Protein AF-K1QE48-F1 (afdb_monomer)

Nearest PDB structures (foldseek):
  8snl-assembly1_A  TM=6.228E-01  e=3.620E-07  Homo sapiens
  8snm-assembly1_A  TM=6.610E-01  e=1.408E-04  Homo sapiens
  2xqy-assembly2_E  TM=2.174E-01  e=2.859E+00  Suid alphaherpesvirus 1

Sequence (326 aa):
MWILQGILITSLLVSCRTELQTLDDYIKHYDELDYDTGSLHSRHLKTKRTLGSTPLELKFNTLNRDFHLSPSASLFTKSYTQTHNNGTSDPVDLYFIYDGTVKGEPGSDVNGAVVLGIFRGTVRIPGYTVYHIEPAYRFFGIKEARKLPYHSVIHKEEHIDVNPLRHKREADPESSPCALNEYRDWIVQQTGTEVNARNRRNEIAARDEILSLFASHVTALNQIYNNAEFRPFNATSPCYQGIRFQIQRTKIMTNETEKCHDNLNKSAFCQPEISVGDFLNLNSLENHDEFCLAYTFTYRDFAKSTLGLSWIGKPSGIVSIFGKLH

Radius of gyration: 24.36 Å; Cα contacts (8 Å, |Δi|>4): 456; chains: 1; bounding box: 85×64×74 Å

Solvent-accessible surface area (backbone atoms only — not comparable to full-atom values): 19742 Å² total; per-residue (Å²): 139,85,85,84,81,82,83,82,81,76,78,78,76,74,76,82,70,78,74,73,46,60,77,52,80,39,37,47,34,53,45,80,35,62,69,68,30,68,60,44,33,53,48,48,56,48,23,51,75,54,75,58,77,48,69,52,71,49,71,46,79,48,95,93,40,67,44,40,36,32,63,39,66,82,56,44,42,97,78,44,40,35,44,47,86,87,74,49,69,46,88,70,84,58,78,45,38,26,33,30,39,39,66,96,41,84,84,23,40,30,43,34,26,50,51,93,26,42,66,30,36,41,41,37,40,75,99,77,55,44,34,40,32,39,53,33,37,64,78,58,29,64,78,55,27,73,70,48,96,34,60,27,34,36,31,43,59,89,33,48,45,93,62,64,60,50,72,63,46,76,73,33,96,85,52,55,99,70,47,62,80,85,55,47,65,57,55,52,51,46,60,56,51,76,74,72,62,91,58,81,76,33,56,60,43,50,50,50,52,54,50,41,52,53,50,54,51,42,50,55,48,32,65,52,42,31,72,38,77,48,68,52,93,56,84,87,52,75,68,45,64,60,46,76,65,63,47,50,69,48,69,84,85,44,62,73,71,36,26,55,88,38,91,88,69,38,40,78,85,61,51,89,87,60,50,66,66,57,53,50,47,60,61,66,73,53,91,54,80,93,37,53,76,88,85,85,89,77,95,71,88,30,77,89,54,47,90,76,81,81,85,79,59,40,103,88,48,87,43,38,66,63,39,76,82,127

Secondary structure (DSSP, 8-state):
-----------------------SSSB--EEEE---HHHHHHHHHHHHHTTTSS----EEEETTEEEE-----TTEEEEEEEE-TTS-EEPP--TTEEEE--TT-TT-EEEEEEETTEEEEEEEETTTEEEEEEETHHHH-HHHHTTSS-SEEEEEGGGB-S-TTHHHHHT-TTSBTTB-GGGHHHHHHHHHTTT---STHHHHHHHHHHHHHHHHHHHHHHHHHTT--B--SSTTSPPB------EEEE----TTTTTTT-TTT--GGG-TT--HHHHHHHHHTS--TT-S---------BGGGB--------TTSS--TT----

Structure (mmCIF, N/CA/C/O backbone):
data_AF-K1QE48-F1
#
_entry.id   AF-K1QE48-F1
#
loop_
_atom_site.group_PDB
_atom_site.id
_atom_site.type_symbol
_atom_site.label_atom_id
_atom_site.label_alt_id
_atom_site.label_comp_id
_atom_site.label_asym_id
_atom_site.label_entity_id
_atom_site.label_seq_id
_atom_site.pdbx_PDB_ins_code
_atom_site.Cartn_x
_atom_site.Cartn_y
_atom_site.Cartn_z
_atom_site.occupancy
_atom_site.B_iso_or_equiv
_atom_site.auth_seq_id
_atom_site.auth_comp_id
_atom_site.auth_asym_id
_atom_site.auth_atom_id
_atom_site.pdbx_PDB_model_num
ATOM 1 N N . MET A 1 1 ? -54.534 -43.953 42.744 1.00 37.19 1 MET A N 1
ATOM 2 C CA . MET A 1 1 ? -53.260 -44.320 42.094 1.00 37.19 1 MET A CA 1
ATOM 3 C C . MET A 1 1 ? -52.927 -43.191 41.129 1.00 37.19 1 MET A C 1
ATOM 5 O O . MET A 1 1 ? -53.584 -43.085 40.106 1.00 37.19 1 MET A O 1
ATOM 9 N N . TRP A 1 2 ? -52.054 -42.262 41.527 1.00 32.56 2 TRP A N 1
ATOM 10 C CA . TRP A 1 2 ? -51.711 -41.068 40.743 1.00 32.56 2 TRP A CA 1
ATOM 11 C C . TRP A 1 2 ? -50.368 -41.310 40.053 1.00 32.56 2 TRP A C 1
ATOM 13 O O . TRP A 1 2 ? -49.380 -41.573 40.732 1.00 32.56 2 TRP A O 1
ATOM 23 N N . ILE A 1 3 ? -50.340 -41.268 38.720 1.00 41.72 3 ILE A N 1
ATOM 24 C CA . ILE A 1 3 ? -49.111 -41.394 37.930 1.00 41.72 3 ILE A CA 1
ATOM 25 C C . ILE A 1 3 ? -48.631 -39.976 37.610 1.00 41.72 3 ILE A C 1
ATOM 27 O O . ILE A 1 3 ? -49.242 -39.272 36.812 1.00 41.72 3 ILE A O 1
ATOM 31 N N . LEU A 1 4 ? -47.550 -39.554 38.265 1.00 43.28 4 LEU A N 1
ATOM 32 C CA . LEU A 1 4 ? -46.781 -38.363 37.910 1.00 43.28 4 LEU A CA 1
ATOM 33 C C . LEU A 1 4 ? -45.913 -38.699 36.691 1.00 43.28 4 LEU A C 1
ATOM 35 O O . LEU A 1 4 ? -44.951 -39.454 36.806 1.00 43.28 4 LEU A O 1
ATOM 39 N N . GLN A 1 5 ? -46.245 -38.148 35.523 1.00 45.34 5 GLN A N 1
ATOM 40 C CA . GLN A 1 5 ? -45.324 -38.117 34.386 1.00 45.34 5 GLN A CA 1
ATOM 41 C C . GLN A 1 5 ? -44.404 -36.901 34.537 1.00 45.34 5 GLN A C 1
ATOM 43 O O . GLN A 1 5 ? -44.842 -35.757 34.433 1.00 45.34 5 GLN A O 1
ATOM 48 N N . GLY A 1 6 ? -43.129 -37.159 34.828 1.00 44.75 6 GLY A N 1
ATOM 49 C CA . GLY A 1 6 ? -42.080 -36.145 34.833 1.00 44.75 6 GLY A CA 1
ATOM 50 C C . GLY A 1 6 ? -41.716 -35.739 33.406 1.00 44.75 6 GLY A C 1
ATOM 51 O O . GLY A 1 6 ? -41.370 -36.586 32.585 1.00 44.75 6 GLY A O 1
ATOM 52 N N . ILE A 1 7 ? -41.787 -34.441 33.120 1.00 50.00 7 ILE A N 1
ATOM 53 C CA . ILE A 1 7 ? -41.295 -33.847 31.875 1.00 50.00 7 ILE A CA 1
ATOM 54 C C . ILE A 1 7 ? -39.786 -33.643 32.029 1.00 50.00 7 ILE A C 1
ATOM 56 O O . ILE A 1 7 ? -39.339 -32.848 32.855 1.00 50.00 7 ILE A O 1
ATOM 60 N N . LEU A 1 8 ? -39.002 -34.373 31.237 1.00 42.44 8 LEU A N 1
ATOM 61 C CA . LEU A 1 8 ? -37.561 -34.177 31.124 1.00 42.44 8 LEU A CA 1
ATOM 62 C C . LEU A 1 8 ? -37.317 -32.991 30.175 1.00 42.44 8 LEU A C 1
ATOM 64 O O . LEU A 1 8 ? -37.420 -33.130 28.958 1.00 42.44 8 LEU A O 1
ATOM 68 N N . ILE A 1 9 ? -37.033 -31.808 30.721 1.00 48.44 9 ILE A N 1
ATOM 69 C CA . ILE A 1 9 ? -36.586 -30.660 29.923 1.00 48.44 9 ILE A CA 1
ATOM 70 C C . ILE A 1 9 ? -35.100 -30.870 29.630 1.00 48.44 9 ILE A C 1
ATOM 72 O O . ILE A 1 9 ? -34.240 -30.557 30.450 1.00 48.44 9 ILE A O 1
ATOM 76 N N . THR A 1 10 ? -34.787 -31.432 28.466 1.00 50.12 10 THR A N 1
ATOM 77 C CA . THR A 1 10 ? -33.419 -31.429 27.944 1.00 50.12 10 THR A CA 1
ATOM 78 C C . THR A 1 10 ? -33.109 -30.021 27.449 1.00 50.12 10 THR A C 1
ATOM 80 O O . THR A 1 10 ? -33.594 -29.615 26.390 1.00 50.12 10 THR A O 1
ATOM 83 N N . SER A 1 11 ? -32.324 -29.253 28.210 1.00 50.31 11 SER A N 1
ATOM 84 C CA . SER A 1 11 ? -31.733 -28.025 27.689 1.00 50.31 11 SER A CA 1
ATOM 85 C C . SER A 1 11 ? -30.727 -28.406 26.603 1.00 50.31 11 SER A C 1
ATOM 87 O O . SER A 1 11 ? -29.628 -28.893 26.862 1.00 50.31 11 SER A O 1
ATOM 89 N N . LEU A 1 12 ? -31.122 -28.209 25.347 1.00 46.50 12 LEU A N 1
ATOM 90 C CA . LEU A 1 12 ? -30.182 -28.126 24.239 1.00 46.50 12 LEU A CA 1
ATOM 91 C C . LEU A 1 12 ? -29.371 -26.847 24.453 1.00 46.50 12 LEU A C 1
ATOM 93 O O . LEU A 1 12 ? -29.740 -25.771 23.988 1.00 46.50 12 LEU A O 1
ATOM 97 N N . LEU A 1 13 ? -28.275 -26.959 25.202 1.00 47.31 13 LEU A N 1
ATOM 98 C CA . LEU A 1 13 ? -27.171 -26.020 25.090 1.00 47.31 13 LEU A CA 1
ATOM 99 C C . LEU A 1 13 ? -26.632 -26.179 23.669 1.00 47.31 13 LEU A C 1
ATOM 101 O O . LEU A 1 13 ? -25.785 -27.028 23.400 1.00 47.31 13 LEU A O 1
ATOM 105 N N . VAL A 1 14 ? -27.180 -25.392 22.744 1.00 47.69 14 VAL A N 1
ATOM 106 C CA . VAL A 1 14 ? -26.558 -25.155 21.446 1.00 47.69 14 VAL A CA 1
ATOM 107 C C . VAL A 1 14 ? -25.227 -24.492 21.768 1.00 47.69 14 VAL A C 1
ATOM 109 O O . VAL A 1 14 ? -25.164 -23.296 22.048 1.00 47.69 14 VAL A O 1
ATOM 112 N N . SER A 1 15 ? -24.156 -25.285 21.823 1.00 40.47 15 SER A N 1
ATOM 113 C CA . SER A 1 15 ? -22.810 -24.740 21.766 1.00 40.47 15 SER A CA 1
ATOM 114 C C . SER A 1 15 ? -22.719 -23.970 20.457 1.00 40.47 15 SER A C 1
ATOM 116 O O . SER A 1 15 ? -22.615 -24.571 19.391 1.00 40.47 15 SER A O 1
ATOM 118 N N . CYS A 1 16 ? -22.788 -22.643 20.542 1.00 43.31 16 CYS A N 1
ATOM 119 C CA . CYS A 1 16 ? -22.372 -21.760 19.469 1.00 43.31 16 CYS A CA 1
ATOM 120 C C . CYS A 1 16 ? -20.860 -21.961 19.310 1.00 43.31 16 CYS A C 1
ATOM 122 O O . CYS A 1 16 ? -20.055 -21.285 19.944 1.00 43.31 16 CYS A O 1
ATOM 124 N N . ARG A 1 17 ? -20.462 -22.990 18.557 1.00 41.72 17 ARG A N 1
ATOM 125 C CA . ARG A 1 17 ? -19.123 -23.037 17.988 1.00 41.72 17 ARG A CA 1
ATOM 126 C C . ARG A 1 17 ? -19.171 -22.067 16.820 1.00 41.72 17 ARG A C 1
ATOM 128 O O . ARG A 1 17 ? -19.729 -22.395 15.781 1.00 41.72 17 ARG A O 1
ATOM 135 N N . THR A 1 18 ? -18.641 -20.867 17.015 1.00 52.94 18 THR A N 1
ATOM 136 C CA . THR A 1 18 ? -18.171 -20.052 15.897 1.00 52.94 18 THR A CA 1
ATOM 137 C C . THR A 1 18 ? -17.072 -20.865 15.224 1.00 52.94 18 THR A C 1
ATOM 139 O O . THR A 1 18 ? -15.970 -20.994 15.756 1.00 52.94 18 THR A O 1
ATOM 142 N N . GLU A 1 19 ? -17.413 -21.542 14.135 1.00 54.00 19 GLU A N 1
ATOM 143 C CA . GLU A 1 19 ? -16.448 -22.232 13.293 1.00 54.00 19 GLU A CA 1
ATOM 144 C C . GLU A 1 19 ? -15.526 -21.146 12.722 1.00 54.00 19 GLU A C 1
ATOM 146 O O . GLU A 1 19 ? -15.985 -20.277 11.983 1.00 54.00 19 GLU A O 1
ATOM 151 N N . LEU A 1 20 ? -14.259 -21.102 13.160 1.00 67.56 20 LEU A N 1
ATOM 152 C CA . LEU A 1 20 ? -13.301 -20.125 12.640 1.00 67.56 20 LEU A CA 1
ATOM 153 C C . LEU A 1 20 ? -13.099 -20.430 11.153 1.00 67.56 20 LEU A C 1
ATOM 155 O O . LEU A 1 20 ? -12.475 -21.430 10.800 1.00 67.56 20 LEU A O 1
ATOM 159 N N . GLN A 1 21 ? -13.663 -19.591 10.287 1.00 76.56 21 GLN A N 1
ATOM 160 C CA . GLN A 1 21 ? -13.588 -19.782 8.846 1.00 76.56 21 GLN A CA 1
ATOM 161 C C . GLN A 1 21 ? -12.198 -19.394 8.336 1.00 76.56 21 GLN A C 1
ATOM 163 O O . GLN A 1 21 ? -11.798 -18.235 8.431 1.00 76.56 21 GLN A O 1
ATOM 168 N N . THR A 1 22 ? -11.463 -20.360 7.790 1.00 84.00 22 THR A N 1
ATOM 169 C CA . THR A 1 22 ? -10.163 -20.124 7.149 1.00 84.00 22 THR A CA 1
ATOM 170 C C . THR A 1 22 ? -10.355 -19.505 5.770 1.00 84.00 22 THR A C 1
ATOM 172 O O . THR A 1 22 ? -11.156 -19.998 4.977 1.00 84.00 22 THR A O 1
ATOM 175 N N . LEU A 1 23 ? -9.629 -18.420 5.498 1.00 85.19 23 LEU A N 1
ATOM 176 C CA . LEU A 1 23 ? -9.700 -17.701 4.228 1.00 85.19 23 LEU A CA 1
ATOM 177 C C . LEU A 1 23 ? -8.759 -18.320 3.192 1.00 85.19 23 LEU A C 1
ATOM 179 O O . LEU A 1 23 ? -9.173 -18.622 2.076 1.00 85.19 23 LEU A O 1
ATOM 183 N N . ASP A 1 24 ? -7.502 -18.532 3.582 1.00 81.62 24 ASP A N 1
ATOM 184 C CA . ASP A 1 24 ? -6.471 -19.175 2.773 1.00 81.62 24 ASP A CA 1
ATOM 185 C C . ASP A 1 24 ? -5.389 -19.825 3.659 1.00 81.62 24 ASP A C 1
ATOM 187 O O . ASP A 1 24 ? -5.548 -19.972 4.876 1.00 81.62 24 ASP A O 1
ATOM 191 N N . ASP A 1 25 ? -4.279 -20.252 3.048 1.00 80.69 25 ASP A N 1
ATOM 192 C CA . ASP A 1 25 ? -3.165 -20.855 3.779 1.00 80.69 25 ASP A CA 1
ATOM 193 C C . ASP A 1 25 ? -2.579 -19.899 4.836 1.00 80.69 25 ASP A C 1
ATOM 195 O O . ASP A 1 25 ? -2.112 -20.385 5.861 1.00 80.69 25 ASP A O 1
ATOM 199 N N . TYR A 1 26 ? -2.643 -18.578 4.659 1.00 83.88 26 TYR A N 1
ATOM 200 C CA . TYR A 1 26 ? -2.064 -17.583 5.565 1.00 83.88 26 TYR A CA 1
ATOM 201 C C . TYR A 1 26 ? -3.081 -17.065 6.590 1.00 83.88 26 TYR A C 1
ATOM 203 O O . TYR A 1 26 ? -2.768 -16.985 7.772 1.00 83.88 26 TYR A O 1
ATOM 211 N N . ILE A 1 27 ? -4.306 -16.743 6.186 1.00 88.62 27 ILE A N 1
ATOM 212 C CA . ILE A 1 27 ? -5.325 -16.137 7.047 1.00 88.62 27 ILE A CA 1
ATOM 213 C C . ILE A 1 27 ? -6.248 -17.236 7.574 1.00 88.62 27 ILE A C 1
ATOM 215 O O . ILE A 1 27 ? -7.182 -17.693 6.908 1.00 88.62 27 ILE A O 1
ATOM 219 N N . LYS A 1 28 ? -5.988 -17.660 8.814 1.00 89.12 28 LYS A N 1
ATOM 220 C CA . LYS A 1 28 ? -6.691 -18.781 9.455 1.00 89.12 28 LYS A CA 1
ATOM 221 C C . LYS A 1 28 ? -8.102 -18.441 9.905 1.00 89.12 28 LYS A C 1
ATOM 223 O O . LYS A 1 28 ? -8.912 -19.355 10.057 1.00 89.12 28 LYS A O 1
ATOM 228 N N . HIS A 1 29 ? -8.388 -17.158 10.110 1.00 90.69 29 HIS A N 1
ATOM 229 C CA . HIS A 1 29 ? -9.713 -16.689 10.478 1.00 90.69 29 HIS A CA 1
ATOM 230 C C . HIS A 1 29 ? -9.971 -15.250 10.036 1.00 90.69 29 HIS A C 1
ATOM 232 O O . HIS A 1 29 ? -9.155 -14.359 10.284 1.00 90.69 29 HIS A O 1
ATOM 238 N N . TYR A 1 30 ? -11.137 -15.040 9.431 1.00 92.19 30 TYR A N 1
ATOM 239 C CA . TYR A 1 30 ? -11.680 -13.739 9.069 1.00 92.19 30 TYR A CA 1
ATOM 240 C C . TYR 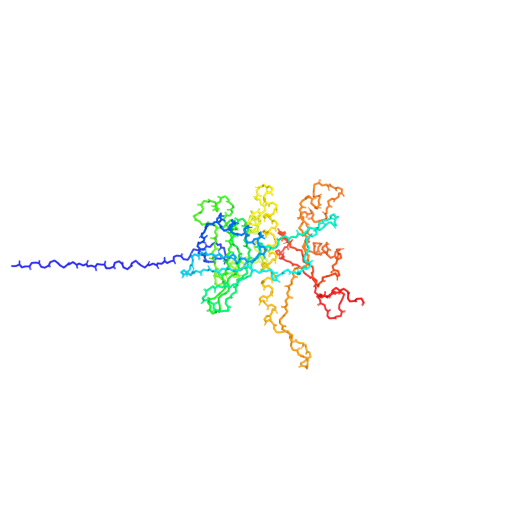A 1 30 ? -13.159 -13.641 9.461 1.00 92.19 30 TYR A C 1
ATOM 242 O O . TYR A 1 30 ? -13.829 -14.663 9.619 1.00 92.19 30 TYR A O 1
ATOM 250 N N . ASP A 1 31 ? -13.652 -12.411 9.557 1.00 91.00 31 ASP A N 1
ATOM 251 C CA . ASP A 1 31 ? -15.070 -12.086 9.624 1.00 91.00 31 ASP A CA 1
ATOM 252 C C . ASP A 1 31 ? -15.518 -11.389 8.335 1.00 91.00 31 ASP A C 1
ATOM 254 O O . ASP A 1 31 ? -14.760 -10.683 7.657 1.00 91.00 31 ASP A O 1
ATOM 258 N N . GLU A 1 32 ? -16.786 -11.586 8.002 1.00 92.56 32 GLU A N 1
ATOM 259 C CA . GLU A 1 32 ? -17.439 -10.951 6.865 1.00 92.56 32 GLU A CA 1
ATOM 260 C C . GLU A 1 32 ? -17.710 -9.468 7.162 1.00 92.56 32 GLU A C 1
ATOM 262 O O . GLU A 1 32 ? -18.112 -9.095 8.269 1.00 92.56 32 GLU A O 1
ATOM 267 N N . LEU A 1 33 ? -17.494 -8.600 6.170 1.00 91.75 33 LEU A N 1
ATOM 268 C CA . LEU A 1 33 ? -17.735 -7.166 6.292 1.00 91.75 33 LEU A CA 1
ATOM 269 C C . LEU A 1 33 ? -18.531 -6.639 5.095 1.00 91.75 33 LEU A C 1
ATOM 271 O O . LEU A 1 33 ? -18.072 -6.683 3.950 1.00 91.75 33 LEU A O 1
ATOM 275 N N . ASP A 1 34 ? -19.697 -6.071 5.392 1.00 90.44 34 ASP A N 1
ATOM 276 C CA . ASP A 1 34 ? -20.587 -5.458 4.410 1.00 90.44 34 ASP A CA 1
ATOM 277 C C . ASP A 1 34 ? -21.099 -4.091 4.886 1.00 90.44 34 ASP A C 1
ATOM 279 O O . ASP A 1 34 ? -21.347 -3.866 6.075 1.00 90.44 34 ASP A O 1
ATOM 283 N N . TYR A 1 35 ? -21.223 -3.157 3.947 1.00 89.88 35 TYR A N 1
ATOM 284 C CA . TYR A 1 35 ? -21.857 -1.856 4.122 1.00 89.88 35 TYR A CA 1
ATOM 285 C C . TYR A 1 35 ? -22.259 -1.275 2.758 1.00 89.88 35 TYR A C 1
ATOM 287 O O . TYR A 1 35 ? -21.826 -1.722 1.699 1.00 89.88 35 TYR A O 1
ATOM 295 N N . ASP A 1 36 ? -23.069 -0.212 2.758 1.00 89.75 36 ASP A N 1
ATOM 296 C CA . ASP A 1 36 ? -23.473 0.456 1.516 1.00 89.75 36 ASP A CA 1
ATOM 297 C C . ASP A 1 36 ? -22.287 1.196 0.860 1.00 89.75 36 ASP A C 1
ATOM 299 O O . ASP A 1 36 ? -21.979 2.357 1.166 1.00 89.75 36 ASP A O 1
ATOM 303 N N . THR A 1 37 ? -21.630 0.505 -0.075 1.00 89.81 37 THR A N 1
ATOM 304 C CA . THR A 1 37 ? -20.509 1.021 -0.874 1.00 89.81 37 THR A CA 1
ATOM 305 C C . THR A 1 37 ? -20.908 2.218 -1.739 1.00 89.81 37 THR A C 1
ATOM 307 O O . THR A 1 37 ? -20.111 3.141 -1.917 1.00 89.81 37 THR A O 1
ATOM 310 N N . GLY A 1 38 ? -22.151 2.277 -2.231 1.00 88.44 38 GLY A N 1
ATOM 311 C CA . GLY A 1 38 ? -22.661 3.388 -3.039 1.00 88.44 38 GLY A CA 1
ATOM 312 C C . GLY A 1 38 ? -22.841 4.665 -2.218 1.00 88.44 38 GLY A C 1
ATOM 313 O O . GLY A 1 38 ? -22.430 5.756 -2.639 1.00 88.44 38 GLY A O 1
ATOM 314 N N . SER A 1 39 ? -23.386 4.530 -1.010 1.00 89.69 39 SER A N 1
ATOM 315 C CA . SER A 1 39 ? -23.474 5.605 -0.020 1.00 89.69 39 SER A CA 1
ATOM 316 C C . SER A 1 39 ? -22.090 6.068 0.422 1.00 89.69 39 SER A C 1
ATOM 318 O O . SER A 1 39 ? -21.827 7.276 0.455 1.00 89.69 39 SER A O 1
ATOM 320 N N . LEU A 1 40 ? -21.169 5.140 0.716 1.00 88.06 40 LEU A N 1
ATOM 321 C CA . LEU A 1 40 ? -19.801 5.500 1.086 1.00 88.06 40 LEU A CA 1
ATOM 322 C C . LEU A 1 40 ? -19.092 6.243 -0.048 1.00 88.06 40 LEU A C 1
ATOM 324 O O . LEU A 1 40 ? -18.523 7.305 0.192 1.00 88.06 40 LEU A O 1
ATOM 328 N N . HIS A 1 41 ? -19.184 5.740 -1.279 1.00 86.56 41 HIS A N 1
ATOM 329 C CA . HIS A 1 41 ? -18.603 6.381 -2.454 1.00 86.56 41 HIS A CA 1
ATOM 330 C C . HIS A 1 41 ? -19.154 7.799 -2.653 1.00 86.56 41 HIS A C 1
ATOM 332 O O . HIS A 1 41 ? -18.394 8.748 -2.840 1.00 86.56 41 HIS A O 1
ATOM 338 N N . SER A 1 42 ? -20.471 7.976 -2.530 1.00 87.31 42 SER A N 1
ATOM 339 C CA . SER A 1 42 ? -21.118 9.287 -2.663 1.00 87.31 42 SER A CA 1
ATOM 340 C C . SER A 1 42 ? -20.658 10.276 -1.586 1.00 87.31 42 SER A C 1
ATOM 342 O O . SER A 1 42 ? -20.393 11.445 -1.883 1.00 87.31 42 SER A O 1
ATOM 344 N N . ARG A 1 43 ? -20.515 9.818 -0.335 1.00 85.75 43 ARG A N 1
ATOM 345 C CA . ARG A 1 43 ? -20.000 10.638 0.773 1.00 85.75 43 ARG A CA 1
ATOM 346 C C . ARG A 1 43 ? -18.515 10.961 0.605 1.00 85.75 43 ARG A C 1
ATOM 348 O O . ARG A 1 43 ? -18.146 12.117 0.786 1.00 85.75 43 ARG A O 1
ATOM 355 N N . HIS A 1 44 ? -17.700 9.999 0.173 1.00 82.88 44 HIS A N 1
ATOM 356 C CA . HIS A 1 44 ? -16.292 10.203 -0.185 1.00 82.88 44 HIS A CA 1
ATOM 357 C C . HIS A 1 44 ? -16.146 11.303 -1.250 1.00 82.88 44 HIS A C 1
ATOM 359 O O . HIS A 1 44 ? -15.428 12.282 -1.040 1.00 82.88 44 HIS A O 1
ATOM 365 N N . LEU A 1 45 ? -16.908 11.218 -2.349 1.00 83.19 45 LEU A N 1
ATOM 366 C CA . LEU A 1 45 ? -16.893 12.234 -3.406 1.00 83.19 45 LEU A CA 1
ATOM 367 C C . LEU A 1 45 ? -17.322 13.618 -2.898 1.00 83.19 45 LEU A C 1
ATOM 369 O O . LEU A 1 45 ? -16.800 14.634 -3.360 1.00 83.19 45 LEU A O 1
ATOM 373 N N . LYS A 1 46 ? -18.260 13.681 -1.945 1.00 83.31 46 LYS A N 1
ATOM 374 C CA . LYS A 1 46 ? -18.669 14.939 -1.307 1.00 83.31 46 LYS A CA 1
ATOM 375 C C . LYS A 1 46 ? -17.542 15.527 -0.453 1.00 83.31 46 LYS A C 1
ATOM 377 O O . LYS A 1 46 ? -17.222 16.697 -0.637 1.00 83.31 46 LYS A O 1
ATOM 382 N N . THR A 1 47 ? -16.920 14.730 0.418 1.00 78.75 47 THR A N 1
ATOM 383 C CA . THR A 1 47 ? -15.784 15.149 1.259 1.00 78.75 47 THR A CA 1
ATOM 384 C C . THR A 1 47 ? -14.615 15.667 0.419 1.00 78.75 47 THR A C 1
ATOM 386 O O . THR A 1 47 ? -14.032 16.702 0.743 1.00 78.75 47 THR A O 1
ATOM 389 N N . LYS A 1 48 ? -14.327 15.005 -0.707 1.00 77.06 48 LYS A N 1
ATOM 390 C CA . LYS A 1 48 ? -13.337 15.444 -1.698 1.00 77.06 48 LYS A CA 1
ATOM 391 C C . LYS A 1 48 ? -13.657 16.832 -2.269 1.00 77.06 48 LYS A C 1
ATOM 393 O O . LYS A 1 48 ? -12.791 17.701 -2.297 1.00 77.06 48 LYS A O 1
ATOM 398 N N . ARG A 1 49 ? -14.914 17.092 -2.654 1.00 77.69 49 ARG A N 1
ATOM 399 C CA . ARG A 1 49 ? -15.342 18.413 -3.171 1.00 77.69 49 ARG A CA 1
ATOM 400 C C . ARG A 1 49 ? -15.244 19.530 -2.137 1.00 77.69 49 ARG A C 1
ATOM 402 O O . ARG A 1 49 ? -15.057 20.681 -2.514 1.00 77.69 49 ARG A O 1
ATOM 409 N N . THR A 1 50 ? -15.382 19.213 -0.853 1.00 73.88 50 THR A N 1
ATOM 410 C CA . THR A 1 50 ? -15.298 20.197 0.233 1.00 73.88 50 THR A CA 1
ATOM 411 C C . THR A 1 50 ? -13.897 20.291 0.845 1.00 73.88 50 THR A C 1
ATOM 413 O O . THR A 1 50 ? -13.766 20.801 1.957 1.00 73.88 50 THR A O 1
ATOM 416 N N . LEU A 1 51 ? -12.862 19.795 0.148 1.00 68.94 51 LEU A N 1
ATOM 417 C CA . LEU A 1 51 ? -11.454 19.814 0.573 1.00 68.94 51 LEU A CA 1
ATOM 418 C C . LEU A 1 51 ? -11.227 19.211 1.971 1.00 68.94 51 LEU A C 1
ATOM 420 O O . LEU A 1 51 ? -10.404 19.698 2.741 1.00 68.94 51 LEU A O 1
ATOM 424 N N . GLY A 1 52 ? -11.983 18.171 2.332 1.00 63.94 52 GLY A N 1
ATOM 425 C CA . GLY A 1 52 ? -11.832 17.505 3.630 1.00 63.94 52 GLY A CA 1
ATOM 426 C C . GLY A 1 52 ? -12.419 18.266 4.825 1.00 63.94 52 GLY A C 1
ATOM 427 O O . GLY A 1 52 ? -12.245 17.826 5.955 1.00 63.94 52 GLY A O 1
ATOM 428 N N . SER A 1 53 ? -13.154 19.365 4.609 1.00 62.44 53 SER A N 1
ATOM 429 C CA . SER A 1 53 ? -13.769 20.143 5.702 1.00 62.44 53 SER A CA 1
ATOM 430 C C . SER A 1 53 ? -14.802 19.365 6.524 1.00 62.44 53 SER A C 1
ATOM 432 O O . SER A 1 53 ? -15.090 19.728 7.661 1.00 62.44 53 SER A O 1
ATOM 434 N N . THR A 1 54 ? -15.371 18.299 5.955 1.00 66.12 54 THR A N 1
ATOM 435 C CA . THR A 1 54 ? -16.266 17.375 6.654 1.00 66.12 54 THR A CA 1
ATOM 436 C C . THR A 1 54 ? -15.604 15.999 6.712 1.00 66.12 54 THR A C 1
ATOM 438 O O . THR A 1 54 ? -15.393 15.405 5.647 1.00 66.12 54 THR A O 1
ATOM 441 N N . PRO A 1 55 ? -15.296 15.471 7.909 1.00 69.50 55 PRO A N 1
ATOM 442 C CA . PRO A 1 55 ? -14.753 14.127 8.052 1.00 69.50 55 PRO A CA 1
ATOM 443 C C . PRO A 1 55 ? -15.658 13.090 7.378 1.00 69.50 55 PRO A C 1
ATOM 445 O O . PRO A 1 55 ? -16.881 13.118 7.536 1.00 69.50 55 PRO A O 1
ATOM 448 N N . LEU A 1 56 ? -15.065 12.172 6.610 1.00 76.69 56 LEU A N 1
ATOM 449 C CA . LEU A 1 56 ? -15.793 11.011 6.109 1.00 76.69 56 LEU A CA 1
ATOM 450 C C . LEU A 1 56 ? -15.926 9.999 7.242 1.00 76.69 56 LEU A C 1
ATOM 452 O O . LEU A 1 56 ? -14.994 9.245 7.487 1.00 76.69 56 LEU A O 1
ATOM 456 N N . GLU A 1 57 ? -17.088 9.946 7.884 1.00 78.12 57 GLU A N 1
ATOM 457 C CA . GLU A 1 57 ? -17.367 8.891 8.856 1.00 78.12 57 GLU A CA 1
ATOM 458 C C . GLU A 1 57 ? -17.640 7.566 8.137 1.00 78.12 57 GLU A C 1
ATOM 460 O O . GLU A 1 57 ? -18.741 7.338 7.626 1.00 78.12 57 GLU A O 1
ATOM 465 N N . LEU A 1 58 ? -16.666 6.663 8.105 1.00 78.31 58 LEU A N 1
ATOM 466 C CA . LEU A 1 58 ? -16.952 5.272 7.770 1.00 78.31 58 LEU A CA 1
ATOM 467 C C . LEU A 1 58 ? -17.503 4.572 9.010 1.00 78.31 58 LEU A C 1
ATOM 469 O O . LEU A 1 58 ? -16.831 4.569 10.036 1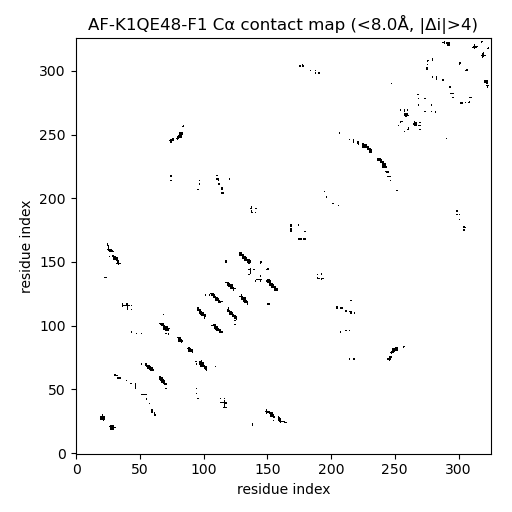.00 78.31 58 LEU A O 1
ATOM 473 N N . LYS A 1 59 ? -18.711 4.013 8.880 1.00 80.94 59 LYS A N 1
ATOM 474 C CA . LYS A 1 59 ? -19.394 3.219 9.900 1.00 80.94 59 LYS A CA 1
ATOM 475 C C . LYS A 1 59 ? -19.685 1.847 9.345 1.00 80.94 59 LYS A C 1
ATOM 477 O O . LYS A 1 59 ? -20.350 1.734 8.319 1.00 80.94 59 LYS A O 1
ATOM 482 N N . PHE A 1 60 ? -19.213 0.840 10.046 1.00 80.44 60 PHE A N 1
ATOM 483 C CA . PHE A 1 60 ? -19.611 -0.536 9.844 1.00 80.44 60 PHE A CA 1
ATOM 484 C C . PHE A 1 60 ? -19.669 -1.210 11.206 1.00 80.44 60 PHE A C 1
ATOM 486 O O . PHE A 1 60 ? -18.911 -0.854 12.114 1.00 80.44 60 PHE A O 1
ATOM 493 N N . ASN A 1 61 ? -20.604 -2.145 11.330 1.00 75.75 61 ASN A N 1
ATOM 494 C CA . ASN A 1 61 ? -20.766 -2.957 12.517 1.00 75.75 61 ASN A CA 1
ATOM 495 C C . ASN A 1 61 ? -20.161 -4.327 12.222 1.00 75.75 61 ASN A C 1
ATOM 497 O O . ASN A 1 61 ? -20.638 -5.056 11.359 1.00 75.75 61 ASN A O 1
ATOM 501 N N . THR A 1 62 ? -19.064 -4.630 12.893 1.00 72.19 62 THR A N 1
ATOM 502 C CA . THR A 1 62 ? -18.404 -5.935 12.846 1.00 72.19 62 THR A CA 1
ATOM 503 C C . THR A 1 62 ? -17.702 -6.137 14.177 1.00 72.19 62 THR A C 1
ATOM 505 O O . THR A 1 62 ? -17.418 -5.157 14.873 1.00 72.19 62 THR A O 1
ATOM 508 N N . LEU A 1 63 ? -17.446 -7.385 14.570 1.00 71.75 63 LEU A N 1
ATOM 509 C CA . LEU A 1 63 ? -16.784 -7.697 15.842 1.00 71.75 63 LEU A CA 1
ATOM 510 C C . LEU A 1 63 ? -17.502 -7.102 17.074 1.00 71.75 63 LEU A C 1
ATOM 512 O O . LEU A 1 63 ? -16.858 -6.807 18.080 1.00 71.75 63 LEU A O 1
ATOM 516 N N . ASN A 1 64 ? -18.824 -6.884 16.994 1.00 69.06 64 ASN A N 1
ATOM 517 C CA . ASN A 1 64 ? -19.627 -6.153 17.988 1.00 69.06 64 ASN A CA 1
ATOM 518 C C . ASN A 1 64 ? -19.112 -4.731 18.289 1.00 69.06 64 ASN A C 1
ATOM 520 O O . ASN A 1 64 ? -19.200 -4.255 19.423 1.00 69.06 64 ASN A O 1
ATOM 524 N N . ARG A 1 65 ? -18.537 -4.053 17.290 1.00 67.94 65 ARG A N 1
ATOM 525 C CA . ARG A 1 65 ? -17.926 -2.727 17.431 1.00 67.94 65 ARG A CA 1
ATOM 526 C C . ARG A 1 65 ? -18.360 -1.798 16.305 1.00 67.94 65 ARG A C 1
ATOM 528 O O . ARG A 1 65 ? -18.514 -2.218 15.161 1.00 67.94 65 ARG A O 1
ATOM 535 N N . ASP A 1 66 ? -18.491 -0.518 16.647 1.00 70.31 66 ASP A N 1
ATOM 536 C CA . ASP A 1 66 ? -18.805 0.546 15.695 1.00 70.31 66 ASP A CA 1
ATOM 537 C C . ASP A 1 66 ? -17.541 1.328 15.335 1.00 70.31 66 ASP A C 1
ATOM 539 O O . ASP A 1 66 ? -17.069 2.198 16.077 1.00 70.31 66 ASP A O 1
ATOM 543 N N . PHE A 1 67 ? -16.999 1.058 14.154 1.00 70.38 67 PHE A N 1
ATOM 544 C CA . PHE A 1 67 ? -15.846 1.793 13.647 1.00 70.38 67 PHE A CA 1
ATOM 545 C C . PHE A 1 67 ? -16.294 3.156 13.112 1.00 70.38 67 PHE A C 1
ATOM 547 O O . PHE A 1 67 ? -17.353 3.267 12.507 1.00 70.38 67 PHE A O 1
ATOM 554 N N . HIS A 1 68 ? -15.521 4.208 13.386 1.00 75.06 68 HIS A N 1
ATOM 555 C CA . HIS A 1 68 ? -15.828 5.590 13.003 1.00 75.06 68 HIS A CA 1
ATOM 556 C C . HIS A 1 68 ? -14.548 6.272 12.531 1.00 75.06 68 HIS A C 1
ATOM 558 O O . HIS A 1 68 ? -13.814 6.809 13.351 1.00 75.06 68 HIS A O 1
ATOM 564 N N . LEU A 1 69 ? -14.268 6.225 11.232 1.00 70.38 69 LEU A N 1
ATOM 565 C CA . LEU A 1 69 ? -12.976 6.661 10.683 1.00 70.38 69 LEU A CA 1
ATOM 566 C C . LEU A 1 69 ? -13.013 8.144 10.260 1.00 70.38 69 LEU A C 1
ATOM 568 O O . LEU A 1 69 ? -14.089 8.688 10.037 1.00 70.38 69 LEU A O 1
ATOM 572 N N . SER A 1 70 ? -11.860 8.812 10.160 1.00 67.75 70 SER A N 1
ATOM 573 C CA . SER A 1 70 ? -11.710 10.184 9.629 1.00 67.75 70 SER A CA 1
ATOM 574 C C . SER A 1 70 ? -10.553 10.228 8.614 1.00 67.75 70 SER A C 1
ATOM 576 O O . SER A 1 70 ? -9.727 9.327 8.656 1.00 67.75 70 SER A O 1
ATOM 578 N N . PRO A 1 71 ? -10.509 11.184 7.661 1.00 65.19 71 PRO A N 1
ATOM 579 C CA . PRO A 1 71 ? -9.414 11.323 6.690 1.00 65.19 71 PRO A CA 1
ATOM 580 C C . PRO A 1 71 ? -8.203 12.120 7.192 1.00 65.19 71 PRO A C 1
ATOM 582 O O . PRO A 1 71 ? -8.354 13.115 7.900 1.00 65.19 71 PRO A O 1
ATOM 585 N N . SER A 1 72 ? -7.023 11.764 6.672 1.00 65.00 72 SER A N 1
ATOM 586 C CA . SER A 1 72 ? -5.764 12.525 6.720 1.00 65.00 72 SER A CA 1
ATOM 587 C C . SER A 1 72 ? -4.809 11.992 5.634 1.00 65.00 72 SER A C 1
ATOM 589 O O . SER A 1 72 ? -4.893 10.825 5.268 1.00 65.00 72 SER A O 1
ATOM 591 N N . ALA A 1 73 ? -3.947 12.857 5.083 1.00 66.00 73 ALA A N 1
ATOM 592 C CA . ALA A 1 73 ? -3.031 12.555 3.972 1.00 66.00 73 ALA A CA 1
ATOM 593 C C . ALA A 1 73 ? -1.554 12.656 4.401 1.00 66.00 73 ALA A C 1
ATOM 595 O O . ALA A 1 73 ? -0.738 13.290 3.733 1.00 66.00 73 ALA A O 1
ATOM 596 N N . SER A 1 74 ? -1.200 12.081 5.553 1.00 78.56 74 SER A N 1
ATOM 597 C CA . SER A 1 74 ? 0.123 12.292 6.166 1.00 78.56 74 SER A CA 1
ATOM 598 C C . SER A 1 74 ? 1.269 11.504 5.505 1.00 78.56 74 SER A C 1
ATOM 600 O O . SER A 1 74 ? 2.443 11.846 5.682 1.00 78.56 74 SER A O 1
ATOM 602 N N . LEU A 1 75 ? 0.935 10.479 4.713 1.00 86.69 75 LEU A N 1
ATOM 603 C CA . LEU A 1 75 ? 1.883 9.544 4.091 1.00 86.69 75 LEU A CA 1
ATOM 604 C C . LEU A 1 75 ? 2.582 10.094 2.838 1.00 86.69 75 LEU A C 1
ATOM 606 O O . LEU A 1 75 ? 3.585 9.534 2.398 1.00 86.69 75 LEU A O 1
ATOM 610 N N . PHE A 1 76 ? 2.080 11.187 2.267 1.00 89.12 76 PHE A N 1
ATOM 611 C CA . PHE A 1 76 ? 2.620 11.809 1.060 1.00 89.12 76 PHE A CA 1
ATOM 612 C C . PHE A 1 76 ? 3.203 13.181 1.390 1.00 89.12 76 PHE A C 1
ATOM 614 O O . PHE A 1 76 ? 2.708 13.891 2.270 1.00 89.12 76 PHE A O 1
ATOM 621 N N . THR A 1 77 ? 4.265 13.577 0.691 1.00 88.88 77 THR A N 1
ATOM 622 C CA . THR A 1 77 ? 4.825 14.919 0.870 1.00 88.88 77 THR A CA 1
ATOM 623 C C . THR A 1 77 ? 3.878 15.979 0.298 1.00 88.88 77 THR A C 1
ATOM 625 O O . THR A 1 77 ? 3.089 15.724 -0.611 1.00 88.88 77 THR A O 1
ATOM 628 N N . LYS A 1 78 ? 3.981 17.224 0.782 1.00 85.06 78 LYS A N 1
ATOM 629 C CA . LYS A 1 78 ? 3.195 18.352 0.239 1.00 85.06 78 LYS A CA 1
ATOM 630 C C . LYS A 1 78 ? 3.492 18.636 -1.239 1.00 85.06 78 LYS A C 1
ATOM 632 O O . LYS A 1 78 ? 2.658 19.210 -1.927 1.00 85.06 78 LYS A O 1
ATOM 637 N N . SER A 1 79 ? 4.687 18.265 -1.696 1.00 86.81 79 SER A N 1
ATOM 638 C CA . SER A 1 79 ? 5.164 18.394 -3.074 1.00 86.81 79 SER A CA 1
ATOM 639 C C . SER A 1 79 ? 5.000 17.103 -3.881 1.00 86.81 79 SER A C 1
ATOM 641 O O . SER A 1 79 ? 5.670 16.936 -4.900 1.00 86.81 79 SER A O 1
ATOM 643 N N . TYR A 1 80 ? 4.153 16.175 -3.422 1.00 90.25 80 TYR A N 1
ATOM 644 C CA . TYR A 1 80 ? 3.955 14.899 -4.090 1.00 90.25 80 TYR A CA 1
ATOM 645 C C . TYR A 1 80 ? 3.527 15.077 -5.551 1.00 90.25 80 TYR A C 1
ATOM 647 O O . TYR A 1 80 ? 2.637 15.867 -5.872 1.00 90.25 80 TYR A O 1
ATOM 655 N N . THR A 1 81 ? 4.161 14.309 -6.435 1.00 89.81 81 THR A N 1
ATOM 656 C CA . THR A 1 81 ? 3.863 14.297 -7.870 1.00 89.81 81 THR A CA 1
ATOM 657 C C . THR A 1 81 ? 3.768 12.869 -8.394 1.00 89.81 81 THR A C 1
ATOM 659 O O . THR A 1 81 ? 4.514 11.981 -7.968 1.00 89.81 81 THR A O 1
ATOM 662 N N . GLN A 1 82 ? 2.873 12.638 -9.356 1.00 88.69 82 GLN A N 1
ATOM 663 C CA . GLN A 1 82 ? 2.953 11.449 -10.198 1.00 88.69 82 GLN A CA 1
ATOM 664 C C . GLN A 1 82 ? 3.554 11.828 -11.540 1.00 88.69 82 GLN A C 1
ATOM 666 O O . GLN A 1 82 ? 3.047 12.727 -12.202 1.00 88.69 82 GLN A O 1
ATOM 671 N N . THR A 1 83 ? 4.619 11.134 -11.923 1.00 87.81 83 THR A N 1
ATOM 672 C CA . THR A 1 83 ? 5.359 11.375 -13.164 1.00 87.81 83 THR A CA 1
ATOM 673 C C . THR A 1 83 ? 5.106 10.277 -14.185 1.00 87.81 83 THR A C 1
ATOM 675 O O . THR A 1 83 ? 4.967 9.107 -13.823 1.00 87.81 83 THR A O 1
ATOM 678 N N . HIS A 1 84 ? 5.157 10.650 -15.458 1.00 78.62 84 HIS A N 1
ATOM 67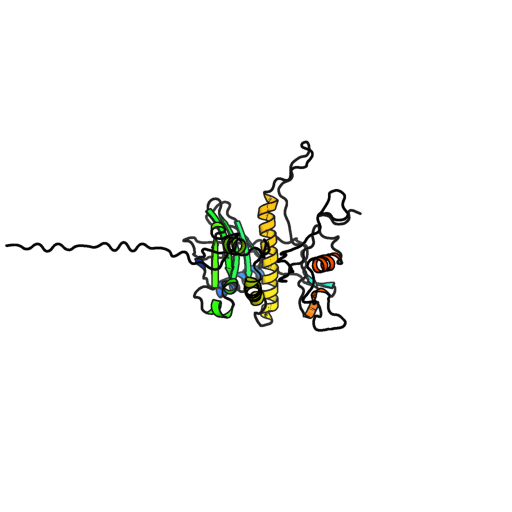9 C CA . HIS A 1 84 ? 5.014 9.772 -16.616 1.00 78.62 84 HIS A CA 1
ATOM 680 C C . HIS A 1 84 ? 6.331 9.640 -17.387 1.00 78.62 84 HIS A C 1
ATOM 682 O O . HIS A 1 84 ? 7.204 10.503 -17.308 1.00 78.62 84 HIS A O 1
ATOM 688 N N . ASN A 1 85 ? 6.459 8.596 -18.211 1.00 72.06 85 ASN A N 1
ATOM 689 C CA . ASN A 1 85 ? 7.660 8.365 -19.034 1.00 72.06 85 ASN A CA 1
ATOM 690 C C . ASN A 1 85 ? 7.966 9.482 -20.039 1.00 72.06 85 ASN A C 1
ATOM 692 O O . ASN A 1 85 ? 9.108 9.641 -20.457 1.00 72.06 85 ASN A O 1
ATOM 696 N N . ASN A 1 86 ? 6.962 10.261 -20.437 1.00 69.12 86 ASN A N 1
ATOM 697 C CA . ASN A 1 86 ? 7.134 11.412 -21.325 1.00 69.12 86 ASN A CA 1
ATOM 698 C C . ASN A 1 86 ? 7.641 12.674 -20.590 1.00 69.12 86 ASN A C 1
ATOM 700 O O . ASN A 1 86 ? 7.675 13.744 -21.193 1.00 69.12 86 ASN A O 1
ATOM 704 N N . GLY A 1 87 ? 7.984 12.571 -19.299 1.00 70.75 87 GLY A N 1
ATOM 705 C CA . GLY A 1 87 ? 8.439 13.685 -18.464 1.00 70.75 87 GLY A CA 1
ATOM 706 C C . GLY A 1 87 ? 7.321 14.602 -17.955 1.00 70.75 87 GLY A C 1
ATOM 707 O O . GLY A 1 87 ? 7.613 15.595 -17.293 1.00 70.75 87 GLY A O 1
ATOM 708 N N . THR A 1 88 ? 6.051 14.296 -18.246 1.00 78.12 88 THR A N 1
ATOM 709 C CA . THR A 1 88 ? 4.912 15.042 -17.691 1.00 78.12 88 THR A CA 1
ATOM 710 C C . THR A 1 88 ? 4.588 14.579 -16.277 1.00 78.12 88 THR A C 1
ATOM 712 O O . THR A 1 88 ? 4.893 13.448 -15.893 1.00 78.12 88 THR A O 1
ATOM 715 N N . SER A 1 89 ? 3.946 15.460 -15.514 1.00 81.06 89 SER A N 1
ATOM 716 C CA . SER A 1 89 ? 3.496 15.177 -14.157 1.00 81.06 89 SER A CA 1
ATOM 717 C C . SER A 1 89 ? 2.036 15.560 -14.007 1.00 81.06 89 SER A C 1
ATOM 719 O O . SER A 1 89 ? 1.652 16.664 -14.394 1.00 81.06 89 SER A O 1
ATOM 721 N N . ASP A 1 90 ? 1.255 14.684 -13.385 1.00 76.12 90 ASP A N 1
ATOM 722 C CA . ASP A 1 90 ? -0.127 14.980 -13.034 1.00 76.12 90 ASP A CA 1
ATOM 723 C C . ASP A 1 90 ? -0.241 15.360 -11.557 1.00 76.12 90 ASP A C 1
ATOM 725 O O . ASP A 1 90 ? 0.354 14.690 -10.698 1.00 76.12 90 ASP A O 1
ATOM 729 N N . PRO A 1 91 ? -1.067 16.367 -11.219 1.00 70.88 91 PRO A N 1
ATOM 730 C CA . PRO A 1 91 ? -1.548 16.501 -9.857 1.00 70.88 91 PRO A CA 1
ATOM 731 C C . PRO A 1 91 ? -2.359 15.250 -9.509 1.00 70.88 91 PRO A C 1
ATOM 733 O O . PRO A 1 91 ? -3.251 14.832 -10.251 1.00 70.88 91 PRO A O 1
ATOM 736 N N . VAL A 1 92 ? -2.033 14.633 -8.379 1.00 73.88 92 VAL A N 1
ATOM 737 C CA . VAL A 1 92 ? -2.754 13.460 -7.892 1.00 73.88 92 VAL A CA 1
ATOM 738 C C . VAL A 1 92 ? -3.670 13.887 -6.771 1.00 73.88 92 VAL A C 1
ATOM 740 O O . VAL A 1 92 ? -3.243 14.506 -5.798 1.00 73.88 92 VAL A O 1
ATOM 743 N N . ASP A 1 93 ? -4.928 13.507 -6.893 1.00 75.38 93 ASP A N 1
ATOM 744 C CA . ASP A 1 93 ? -5.854 13.622 -5.790 1.00 75.38 93 ASP A CA 1
ATOM 745 C C . ASP A 1 93 ? -5.625 12.463 -4.812 1.00 75.38 93 ASP A C 1
ATOM 747 O O . ASP A 1 93 ? -5.879 11.313 -5.151 1.00 75.38 93 ASP A O 1
ATOM 751 N N . LEU A 1 94 ? -5.145 12.776 -3.608 1.00 81.38 94 LEU A N 1
ATOM 752 C CA . LEU A 1 94 ? -4.900 11.812 -2.533 1.00 81.38 94 LEU A CA 1
ATOM 753 C C . LEU A 1 94 ? -6.071 11.686 -1.544 1.00 81.38 94 LEU A C 1
ATOM 755 O O . LEU A 1 94 ? -5.944 10.988 -0.541 1.00 81.38 94 LEU A O 1
ATOM 759 N N . TYR A 1 95 ? -7.220 12.325 -1.797 1.00 78.56 95 TYR A N 1
ATOM 760 C CA . TYR A 1 95 ? -8.387 12.313 -0.900 1.00 78.56 95 TYR A CA 1
ATOM 761 C C . TYR A 1 95 ? -9.068 10.935 -0.785 1.00 78.56 95 TYR A C 1
ATOM 763 O O . TYR A 1 95 ? -10.070 10.807 -0.079 1.00 78.56 95 TYR A O 1
ATOM 771 N N . PHE A 1 96 ? -8.557 9.908 -1.471 1.00 81.69 96 PHE A N 1
ATOM 772 C CA . PHE A 1 96 ? -8.942 8.507 -1.285 1.00 81.69 96 PHE A CA 1
ATOM 773 C C . PHE A 1 96 ? -8.127 7.793 -0.195 1.00 81.69 96 PHE A C 1
ATOM 775 O O . PHE A 1 96 ? -8.510 6.687 0.174 1.00 81.69 96 PHE A O 1
ATOM 782 N N . ILE A 1 97 ? -7.056 8.402 0.331 1.00 85.06 97 ILE A N 1
ATOM 783 C CA . ILE A 1 97 ? -6.260 7.912 1.469 1.00 85.06 97 ILE A CA 1
ATOM 784 C C . ILE A 1 97 ? -6.785 8.525 2.775 1.00 85.06 97 ILE A C 1
ATOM 786 O O . ILE A 1 97 ? -7.170 9.696 2.826 1.00 85.06 97 ILE A O 1
ATOM 790 N N . TYR A 1 98 ? -6.810 7.721 3.832 1.00 81.94 98 TYR A N 1
ATOM 791 C CA . TYR A 1 98 ? -7.404 8.043 5.121 1.00 81.94 98 TYR A CA 1
ATOM 792 C C . TYR A 1 98 ? -6.461 7.652 6.261 1.00 81.94 98 TYR A C 1
ATOM 794 O O . TYR A 1 98 ? -6.140 6.473 6.392 1.00 81.94 98 TYR A O 1
ATOM 802 N N . ASP A 1 99 ? -6.106 8.607 7.127 1.00 81.06 99 ASP A N 1
ATOM 803 C CA . ASP A 1 99 ? -5.663 8.326 8.497 1.00 81.06 99 ASP A CA 1
ATOM 804 C C . ASP A 1 99 ? -6.719 8.810 9.495 1.00 81.06 99 ASP A C 1
ATOM 806 O O . ASP A 1 99 ? -7.219 9.930 9.368 1.00 81.06 99 ASP A O 1
ATOM 810 N N . GLY A 1 100 ? -7.023 8.012 10.516 1.00 81.69 100 GLY A N 1
ATOM 811 C CA . GLY A 1 100 ? -8.048 8.339 11.501 1.00 81.69 100 GLY A CA 1
ATOM 812 C C . GLY A 1 100 ? -7.894 7.596 12.822 1.00 81.69 100 GLY A C 1
ATOM 813 O O . GLY A 1 100 ? -6.870 6.990 13.113 1.00 81.69 100 GLY A O 1
ATOM 814 N N . THR A 1 101 ? -8.942 7.646 13.636 1.00 83.94 101 THR A N 1
ATOM 815 C CA . THR A 1 101 ? -9.026 6.950 14.926 1.00 83.94 101 THR A CA 1
ATOM 816 C C . T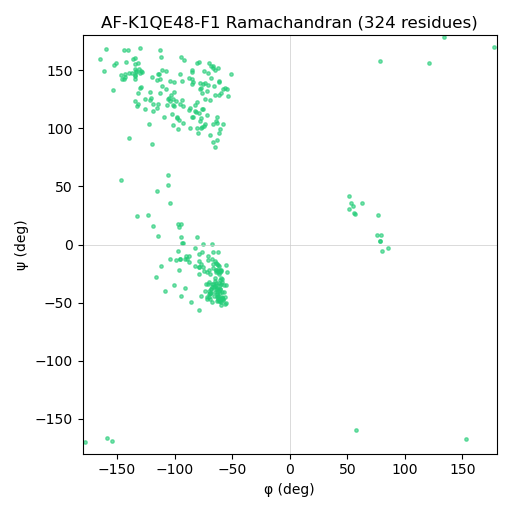HR A 1 101 ? -10.333 6.172 14.999 1.00 83.94 101 THR A C 1
ATOM 818 O O . THR A 1 101 ? -11.205 6.332 14.149 1.00 83.94 101 THR A O 1
ATOM 821 N N . VAL A 1 102 ? -10.482 5.311 16.001 1.00 83.75 102 VAL A N 1
ATOM 822 C CA . VAL A 1 102 ? -11.738 4.627 16.312 1.00 83.75 102 VAL A CA 1
ATOM 823 C C . VAL A 1 102 ? -12.427 5.369 17.456 1.00 83.75 102 VAL A C 1
ATOM 825 O O . VAL A 1 102 ? -11.865 5.566 18.536 1.00 83.75 102 VAL A O 1
ATOM 828 N N . LYS A 1 103 ? -13.671 5.802 17.232 1.00 81.00 103 LYS A N 1
ATOM 829 C CA . LYS A 1 103 ? -14.465 6.502 18.250 1.00 81.00 103 LYS A CA 1
ATOM 830 C C . LYS A 1 103 ? -14.666 5.623 19.486 1.00 81.00 103 LYS A C 1
ATOM 832 O O . LYS A 1 103 ? -15.106 4.488 19.375 1.00 81.00 103 LYS A O 1
ATOM 837 N N . GLY A 1 104 ? -14.384 6.186 20.659 1.00 81.88 104 GLY A N 1
ATOM 838 C CA . GLY A 1 104 ? -14.492 5.473 21.935 1.00 81.88 104 GLY A CA 1
ATOM 839 C C . GLY A 1 104 ? -13.250 4.662 22.319 1.00 81.88 104 GLY A C 1
ATOM 840 O O . GLY A 1 104 ? -13.214 4.144 23.426 1.00 81.88 104 GLY A O 1
ATOM 841 N N . GLU A 1 105 ? -12.221 4.613 21.467 1.00 84.88 105 GLU A N 1
ATOM 842 C CA . GLU A 1 105 ? -10.985 3.854 21.700 1.00 84.88 105 GLU A CA 1
ATOM 843 C C . GLU A 1 105 ? -9.765 4.793 21.706 1.00 84.88 105 GLU A C 1
ATOM 845 O O . GLU A 1 105 ? -9.136 5.015 20.663 1.00 84.88 105 GLU A O 1
ATOM 850 N N . PRO A 1 106 ? -9.417 5.402 22.855 1.00 86.12 106 PRO A N 1
ATOM 851 C CA . PRO A 1 106 ? -8.272 6.301 22.954 1.00 86.12 106 PRO A CA 1
ATOM 852 C C . PRO A 1 106 ? -6.961 5.621 22.533 1.00 86.12 106 PRO A C 1
ATOM 854 O O . PRO A 1 106 ? -6.665 4.504 22.945 1.00 86.12 106 PRO A O 1
ATOM 857 N N . GLY A 1 107 ? -6.156 6.305 21.715 1.00 86.31 107 GLY A N 1
ATOM 858 C CA . GLY A 1 107 ? -4.878 5.779 21.210 1.00 86.31 107 GLY A CA 1
ATOM 859 C C . GLY A 1 107 ? -5.000 4.776 20.054 1.00 86.31 107 GLY A C 1
ATOM 860 O O . GLY A 1 107 ? -3.978 4.244 19.597 1.00 86.31 107 GLY A O 1
ATOM 861 N N . SER A 1 108 ? -6.225 4.520 19.582 1.00 87.00 108 SER A N 1
ATOM 862 C CA . SER A 1 108 ? -6.456 3.821 18.320 1.00 87.00 108 SER A CA 1
ATOM 863 C C . SER A 1 108 ? -5.988 4.641 17.128 1.00 87.00 108 SER A C 1
ATOM 865 O O . SER A 1 108 ? -5.926 5.869 17.177 1.00 87.00 108 SER A O 1
ATOM 867 N N . ASP A 1 109 ? -5.643 3.934 16.065 1.00 87.25 109 ASP A N 1
ATOM 868 C CA . ASP A 1 109 ? -5.142 4.509 14.828 1.00 87.25 109 ASP A CA 1
ATOM 869 C C . ASP A 1 109 ? -5.643 3.674 13.657 1.00 87.25 109 ASP A C 1
ATOM 871 O O . ASP A 1 109 ? -5.792 2.455 13.762 1.00 87.25 109 ASP A O 1
ATOM 875 N N . VAL A 1 110 ? -5.980 4.349 12.572 1.00 87.25 110 VAL A N 1
ATOM 876 C CA . VAL A 1 110 ? -6.539 3.759 11.366 1.00 87.25 110 VAL A CA 1
ATOM 877 C C . VAL A 1 110 ? -5.757 4.327 10.204 1.00 87.25 110 VAL A C 1
ATOM 879 O O . VAL A 1 110 ? -5.674 5.545 10.083 1.00 87.25 110 VAL A O 1
ATOM 882 N N . ASN A 1 111 ? -5.285 3.470 9.308 1.00 88.94 111 ASN A N 1
ATOM 883 C CA . ASN A 1 111 ? -4.726 3.887 8.028 1.00 88.94 111 ASN A CA 1
ATOM 884 C C . ASN A 1 111 ? -5.391 3.083 6.921 1.00 88.94 111 ASN A C 1
ATOM 886 O O . ASN A 1 111 ? -5.536 1.870 7.037 1.00 88.94 111 ASN A O 1
ATOM 890 N N . GLY A 1 112 ? -5.783 3.719 5.828 1.00 89.38 112 GLY A N 1
ATOM 891 C CA . GLY A 1 112 ? -6.432 2.998 4.749 1.00 89.38 112 GLY A CA 1
ATOM 892 C C . GLY A 1 112 ? -6.771 3.847 3.545 1.00 89.38 112 GLY A C 1
ATOM 893 O O . GLY A 1 112 ? -6.365 5.000 3.424 1.00 89.38 112 GLY A O 1
ATOM 894 N N . ALA A 1 113 ? -7.538 3.256 2.643 1.00 88.31 113 ALA A N 1
ATOM 895 C CA . ALA A 1 113 ? -8.008 3.888 1.430 1.00 88.31 113 ALA A CA 1
ATOM 896 C C . ALA A 1 113 ? -9.459 3.504 1.144 1.00 88.31 113 ALA A C 1
ATOM 898 O O . ALA A 1 113 ? -9.872 2.382 1.433 1.00 88.31 113 ALA A O 1
ATOM 899 N N . VAL A 1 114 ? -10.223 4.413 0.538 1.00 87.50 114 VAL A N 1
ATOM 900 C CA . VAL A 1 114 ? -11.553 4.118 -0.010 1.00 87.50 114 VAL A CA 1
ATOM 901 C C . VAL A 1 114 ? -11.465 4.148 -1.525 1.00 87.50 114 VAL A C 1
ATOM 903 O O . VAL A 1 114 ? -11.351 5.217 -2.118 1.00 87.50 114 VAL A O 1
ATOM 906 N N . VAL A 1 115 ? -11.584 2.981 -2.154 1.00 85.44 115 VAL A N 1
ATOM 907 C CA . VAL A 1 115 ? -11.560 2.846 -3.613 1.00 85.44 115 VAL A CA 1
ATOM 908 C C . VAL A 1 115 ? -12.866 2.219 -4.071 1.00 85.44 115 VAL A C 1
ATOM 910 O O . VAL A 1 115 ? -13.299 1.202 -3.539 1.00 85.44 115 VAL A O 1
ATOM 913 N N . LEU A 1 116 ? -13.557 2.877 -5.008 1.00 82.81 116 LEU A N 1
ATOM 914 C CA . LEU A 1 116 ? -14.886 2.462 -5.490 1.00 82.81 116 LEU A CA 1
ATOM 915 C C . LEU A 1 116 ? -15.918 2.219 -4.368 1.00 82.81 116 LEU A C 1
ATOM 917 O O . LEU A 1 116 ? -16.821 1.402 -4.509 1.00 82.81 116 LEU A O 1
ATOM 921 N N . GLY A 1 117 ? -15.796 2.950 -3.256 1.00 86.75 117 GLY A N 1
ATOM 922 C CA . GLY A 1 117 ? -16.690 2.789 -2.108 1.00 86.75 117 GLY A CA 1
ATOM 923 C C . GLY A 1 117 ? -16.362 1.594 -1.217 1.00 86.75 117 GLY A C 1
ATOM 924 O O . GLY A 1 117 ? -17.138 1.327 -0.312 1.00 86.75 117 GLY A O 1
ATOM 925 N N . ILE A 1 118 ? -15.234 0.913 -1.436 1.00 89.19 118 ILE A N 1
ATOM 926 C CA . ILE A 1 118 ? -14.712 -0.146 -0.571 1.00 89.19 118 ILE A CA 1
ATOM 927 C C . ILE A 1 118 ? -13.504 0.401 0.191 1.00 89.19 118 ILE A C 1
ATOM 929 O O . ILE A 1 118 ? -12.508 0.822 -0.400 1.00 89.19 118 ILE A O 1
ATOM 933 N N . PHE A 1 119 ? -13.603 0.401 1.514 1.00 90.94 119 PHE A N 1
ATOM 934 C CA . PHE A 1 119 ? -12.493 0.648 2.419 1.00 90.94 119 PHE A CA 1
ATOM 935 C C . PHE A 1 119 ? -11.571 -0.564 2.506 1.00 90.94 119 PHE A C 1
ATOM 937 O O . PHE A 1 119 ? -12.026 -1.701 2.637 1.00 90.94 119 PHE A O 1
ATOM 944 N N . ARG A 1 120 ? -10.273 -0.286 2.499 1.00 90.50 120 ARG A N 1
ATOM 945 C CA . ARG A 1 120 ? -9.202 -1.216 2.848 1.00 90.50 120 ARG A CA 1
ATOM 946 C C . ARG A 1 120 ? -8.221 -0.521 3.767 1.00 90.50 120 ARG A C 1
ATOM 948 O O . ARG A 1 120 ? -8.024 0.685 3.633 1.00 90.50 120 ARG A O 1
ATOM 955 N N . GLY A 1 121 ? -7.560 -1.264 4.632 1.00 91.19 121 GLY A N 1
ATOM 956 C CA . GLY A 1 121 ? -6.559 -0.675 5.504 1.00 91.19 121 GLY A CA 1
ATOM 957 C C . GLY A 1 121 ? -6.371 -1.438 6.794 1.00 91.19 121 GLY A C 1
ATOM 958 O O . GLY A 1 121 ? -6.856 -2.555 6.955 1.00 91.19 121 GLY A O 1
ATOM 959 N N . THR A 1 122 ? -5.668 -0.803 7.716 1.00 91.00 122 THR A N 1
ATOM 960 C CA . THR A 1 122 ? -5.374 -1.321 9.039 1.00 91.00 122 THR A CA 1
ATOM 961 C C . THR A 1 122 ? -6.080 -0.501 10.106 1.00 91.00 122 THR A C 1
ATOM 963 O O . THR A 1 122 ? -6.202 0.722 10.012 1.00 91.00 122 THR A O 1
ATOM 966 N N . VAL A 1 123 ? -6.563 -1.187 11.137 1.00 90.00 123 VAL A N 1
ATOM 967 C CA . VAL A 1 123 ? -7.132 -0.570 12.333 1.00 90.00 123 VAL A CA 1
ATOM 968 C C . VAL A 1 123 ? -6.407 -1.125 13.544 1.00 90.00 123 VAL A C 1
ATOM 970 O O . VAL A 1 123 ? -6.492 -2.311 13.844 1.00 90.00 123 VAL A O 1
ATOM 973 N N . ARG A 1 124 ? -5.708 -0.263 14.271 1.00 89.50 124 ARG A N 1
ATOM 974 C CA . A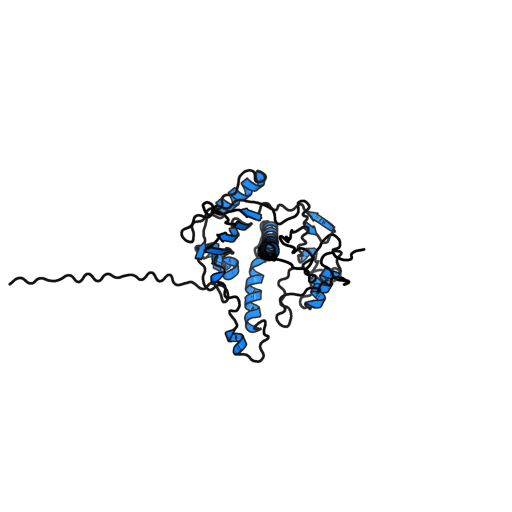RG A 1 124 ? -4.993 -0.612 15.493 1.00 89.50 124 ARG A CA 1
ATOM 975 C C . ARG A 1 124 ? -5.763 -0.104 16.697 1.00 89.50 124 ARG A C 1
ATOM 977 O O . ARG A 1 124 ? -6.031 1.091 16.810 1.00 89.50 124 ARG A O 1
ATOM 984 N N . ILE A 1 125 ? -6.054 -0.994 17.640 1.00 87.56 125 ILE A N 1
ATOM 985 C CA . ILE A 1 125 ? -6.640 -0.632 18.933 1.00 87.56 125 ILE A CA 1
ATOM 986 C C . ILE A 1 125 ? -5.662 -1.059 20.038 1.00 87.56 125 ILE A C 1
ATOM 988 O O . ILE A 1 125 ? -5.320 -2.243 20.118 1.00 87.56 125 ILE A O 1
ATOM 992 N N . PRO A 1 126 ? -5.181 -0.126 20.884 1.00 84.75 126 PRO A N 1
ATOM 993 C CA . PRO A 1 126 ? -4.233 -0.436 21.950 1.00 84.75 126 PRO A CA 1
ATOM 994 C C . PRO A 1 126 ? -4.726 -1.566 22.854 1.00 84.75 126 PRO A C 1
ATOM 996 O O . PRO A 1 126 ? -5.836 -1.508 23.368 1.00 84.75 126 PRO A O 1
ATOM 999 N N . GLY A 1 127 ? -3.891 -2.584 23.060 1.00 78.25 127 GLY A N 1
ATOM 1000 C CA . GLY A 1 127 ? -4.186 -3.703 23.960 1.00 78.25 127 GLY A CA 1
ATOM 1001 C C . GLY A 1 127 ? -5.106 -4.794 23.401 1.00 78.25 127 GLY A C 1
ATOM 1002 O O . GLY A 1 127 ? -5.265 -5.806 24.075 1.00 78.25 127 GLY A O 1
ATOM 1003 N N . TYR A 1 128 ? -5.675 -4.632 22.197 1.00 68.12 128 TYR A N 1
ATOM 1004 C CA . TYR A 1 128 ? -6.643 -5.591 21.642 1.00 68.12 128 TYR A CA 1
ATOM 1005 C C . TYR A 1 128 ? -6.194 -6.314 20.370 1.00 68.12 128 TYR A C 1
ATOM 1007 O O . TYR A 1 128 ? -6.679 -7.424 20.195 1.00 68.12 128 TYR A O 1
ATOM 1015 N N . THR A 1 129 ? -5.322 -5.715 19.529 1.00 81.56 129 THR A N 1
ATOM 1016 C CA . THR A 1 129 ? -4.655 -6.261 18.304 1.00 81.56 129 THR A CA 1
ATOM 1017 C C . THR A 1 129 ? -4.712 -5.265 17.121 1.00 81.56 129 THR A C 1
ATOM 1019 O O . THR A 1 129 ? -5.270 -4.165 17.242 1.00 81.56 129 THR A O 1
ATOM 1022 N N . VAL A 1 130 ? -4.112 -5.640 15.986 1.00 89.88 130 VAL A N 1
ATOM 1023 C CA . VAL A 1 130 ? -4.222 -4.977 14.677 1.00 89.88 130 VAL A CA 1
ATOM 1024 C C . VAL A 1 130 ? -5.220 -5.746 13.809 1.00 89.88 130 VAL A C 1
ATOM 1026 O O . VAL A 1 130 ? -5.146 -6.968 13.688 1.00 89.88 130 VAL A O 1
ATOM 1029 N N . TYR A 1 131 ? -6.159 -5.024 13.206 1.00 90.44 131 TYR A N 1
ATOM 1030 C CA . TYR A 1 131 ? -7.105 -5.546 12.226 1.00 90.44 131 TYR A CA 1
ATOM 1031 C C . TYR A 1 131 ? -6.695 -5.121 10.823 1.00 90.44 131 TYR A C 1
ATOM 1033 O O . TYR A 1 131 ? -6.321 -3.967 10.613 1.00 90.44 131 TYR A O 1
ATOM 1041 N N . HIS A 1 132 ? -6.845 -6.021 9.863 1.00 92.31 132 HIS A N 1
ATOM 1042 C CA . HIS A 1 132 ? -6.674 -5.778 8.439 1.00 92.31 132 HIS A CA 1
ATOM 1043 C C . HIS A 1 132 ? -8.032 -5.905 7.752 1.00 92.31 132 HIS A C 1
ATOM 1045 O O . HIS A 1 132 ? -8.757 -6.874 7.970 1.00 92.31 132 HIS A O 1
ATOM 1051 N N . ILE A 1 133 ? -8.385 -4.914 6.938 1.00 93.06 133 ILE A N 1
ATOM 1052 C CA . ILE A 1 133 ? -9.603 -4.898 6.130 1.00 93.06 133 ILE A CA 1
ATOM 1053 C C . ILE A 1 133 ? -9.190 -4.933 4.668 1.00 93.06 133 ILE A C 1
ATOM 1055 O O . ILE A 1 133 ? -8.491 -4.035 4.192 1.00 93.06 133 ILE A O 1
ATOM 1059 N N . GLU A 1 134 ? -9.648 -5.953 3.953 1.00 91.75 134 GLU A N 1
ATOM 1060 C CA . GLU A 1 134 ? -9.274 -6.209 2.566 1.00 91.75 134 GLU A CA 1
ATOM 1061 C C . GLU A 1 134 ? -10.519 -6.510 1.719 1.00 91.75 134 GLU A C 1
ATOM 1063 O O . GLU A 1 134 ? -11.517 -7.039 2.220 1.00 91.75 134 GLU A O 1
ATOM 1068 N N . PRO A 1 135 ? -10.521 -6.152 0.426 1.00 90.81 135 PRO A N 1
ATOM 1069 C CA . PRO A 1 135 ? -11.626 -6.500 -0.455 1.00 90.81 135 PRO A CA 1
ATOM 1070 C C . PRO A 1 135 ? -11.719 -8.019 -0.649 1.00 90.81 135 PRO A C 1
ATOM 1072 O O . PRO A 1 135 ? -10.722 -8.677 -0.932 1.00 90.81 135 PRO A O 1
ATOM 1075 N N . ALA A 1 136 ? -12.929 -8.581 -0.605 1.00 90.25 136 ALA A N 1
ATOM 1076 C CA . ALA A 1 136 ? -13.133 -10.026 -0.746 1.00 90.25 136 ALA A CA 1
ATOM 1077 C C . ALA A 1 136 ? -12.641 -10.566 -2.106 1.00 90.25 136 ALA A C 1
ATOM 1079 O O . ALA A 1 136 ? -12.153 -11.692 -2.205 1.00 90.25 136 ALA A O 1
ATOM 1080 N N . TYR A 1 137 ? -12.700 -9.747 -3.164 1.00 83.81 137 TYR A N 1
ATOM 1081 C CA . TYR A 1 137 ? -12.212 -10.137 -4.491 1.00 83.81 137 TYR A CA 1
ATOM 1082 C C . TYR A 1 137 ? -10.715 -10.454 -4.534 1.00 83.81 137 TYR A C 1
ATOM 1084 O O . TYR A 1 137 ? -10.297 -11.126 -5.472 1.00 83.81 137 TYR A O 1
ATOM 1092 N N . ARG A 1 138 ? -9.927 -10.006 -3.548 1.00 81.06 138 ARG A N 1
ATOM 1093 C CA . ARG A 1 138 ? -8.496 -10.315 -3.435 1.00 81.06 138 ARG A CA 1
ATOM 1094 C C . ARG A 1 138 ? -8.223 -11.775 -3.072 1.00 81.06 138 ARG A C 1
ATOM 1096 O O . ARG A 1 138 ? -7.131 -12.249 -3.339 1.00 81.06 138 ARG A O 1
ATOM 1103 N N . PHE A 1 139 ? -9.201 -12.464 -2.484 1.00 84.06 139 PHE A N 1
ATOM 1104 C CA . PHE A 1 139 ? -9.069 -13.857 -2.042 1.00 84.06 139 PHE A CA 1
ATOM 1105 C C . PHE A 1 139 ? -9.857 -14.816 -2.930 1.00 84.06 139 PHE A C 1
ATOM 1107 O O . PHE A 1 139 ? -9.402 -15.913 -3.254 1.00 84.06 139 PHE A O 1
ATOM 1114 N N . PHE A 1 140 ? -11.055 -14.392 -3.337 1.00 83.19 140 PHE A N 1
ATOM 1115 C CA . PHE A 1 140 ? -11.981 -15.234 -4.091 1.00 83.19 140 PHE A CA 1
ATOM 1116 C C . PHE A 1 140 ? -11.945 -14.967 -5.601 1.00 83.19 140 PHE A C 1
ATOM 1118 O O . PHE A 1 140 ? -12.487 -15.752 -6.371 1.00 83.19 140 PHE A O 1
ATOM 1125 N N . GLY A 1 141 ? -11.332 -13.867 -6.046 1.00 76.75 141 GLY A N 1
ATOM 1126 C CA . GLY A 1 141 ? -11.461 -13.370 -7.412 1.00 76.75 141 GLY A CA 1
ATOM 1127 C C . GLY A 1 141 ? -12.776 -12.613 -7.647 1.00 76.75 141 GLY A C 1
ATOM 1128 O O . GLY A 1 141 ? -13.775 -12.769 -6.943 1.00 76.75 141 GLY A O 1
ATOM 1129 N N . ILE A 1 142 ? -12.796 -11.751 -8.671 1.00 74.81 142 ILE A N 1
ATOM 1130 C CA . ILE A 1 142 ? -13.913 -10.818 -8.926 1.00 74.81 142 ILE A CA 1
ATOM 1131 C C . ILE A 1 142 ? -15.248 -11.538 -9.185 1.00 74.81 142 ILE A C 1
ATOM 1133 O O . ILE A 1 142 ? -16.305 -11.032 -8.802 1.00 74.81 142 ILE A O 1
ATOM 1137 N N . LYS A 1 143 ? -15.246 -12.676 -9.891 1.00 79.50 143 LYS A N 1
ATOM 1138 C CA . LYS A 1 143 ? -16.496 -13.341 -10.306 1.00 79.50 143 LYS A CA 1
ATOM 1139 C C . LYS A 1 143 ? -17.187 -14.021 -9.129 1.00 79.50 143 LYS A C 1
ATOM 1141 O O . LYS A 1 143 ? -18.412 -13.978 -9.040 1.00 79.50 143 LYS A O 1
ATOM 1146 N N . GLU A 1 144 ? -16.410 -14.643 -8.258 1.00 83.00 144 GLU A N 1
ATOM 1147 C CA . GLU A 1 144 ? -16.862 -15.362 -7.077 1.00 83.00 144 GLU A CA 1
ATOM 1148 C C . GLU A 1 144 ? -17.231 -14.369 -5.979 1.00 83.00 144 GLU A C 1
ATOM 1150 O O . GLU A 1 144 ? -18.325 -14.467 -5.431 1.00 83.00 144 GLU A O 1
ATOM 1155 N N . ALA A 1 145 ? -16.408 -13.337 -5.756 1.00 84.56 145 ALA A N 1
ATOM 1156 C CA . ALA A 1 145 ? -16.691 -12.301 -4.766 1.00 84.56 145 ALA A CA 1
ATOM 1157 C C . ALA A 1 145 ? -18.014 -11.562 -5.022 1.00 84.56 145 ALA A C 1
ATOM 1159 O O . ALA A 1 145 ? -18.714 -11.210 -4.084 1.00 84.56 145 ALA A O 1
ATOM 1160 N N . ARG A 1 146 ? -18.426 -11.390 -6.287 1.00 83.50 146 ARG A N 1
ATOM 1161 C CA . ARG A 1 146 ? -19.734 -10.797 -6.638 1.00 83.50 146 ARG A CA 1
ATOM 1162 C C . ARG A 1 146 ? -20.949 -11.620 -6.205 1.00 83.50 146 ARG A C 1
ATOM 1164 O O . ARG A 1 146 ? -22.063 -11.114 -6.289 1.00 83.50 146 A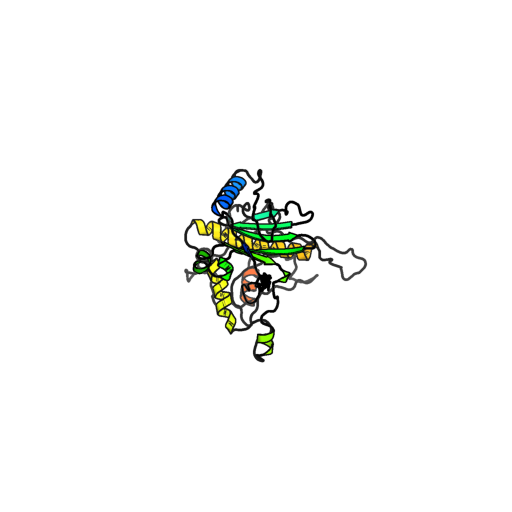RG A O 1
ATOM 1171 N N . LYS A 1 147 ? -20.759 -12.887 -5.837 1.00 90.06 147 LYS A N 1
ATOM 1172 C CA . LYS A 1 147 ? -21.828 -13.781 -5.369 1.00 90.06 147 LYS A CA 1
ATOM 1173 C C . LYS A 1 147 ? -21.924 -13.815 -3.844 1.00 90.06 147 LYS A C 1
ATOM 1175 O O . LYS A 1 147 ? -22.884 -14.380 -3.329 1.00 90.06 147 LYS A O 1
ATOM 1180 N N . LEU A 1 148 ? -20.928 -13.272 -3.145 1.00 91.25 148 LEU A N 1
ATOM 1181 C CA . LEU A 1 148 ? -20.890 -13.243 -1.690 1.00 91.25 148 LEU A CA 1
ATOM 1182 C C . LEU A 1 148 ? -21.874 -12.188 -1.160 1.00 91.25 148 LEU A C 1
ATOM 1184 O O . LEU A 1 148 ? -22.094 -11.174 -1.827 1.00 91.25 148 LEU A O 1
ATOM 1188 N N . PRO A 1 149 ? -22.451 -12.398 0.035 1.00 93.62 149 PRO A N 1
ATOM 1189 C CA . PRO A 1 149 ? -23.302 -11.404 0.684 1.00 93.62 149 PRO A CA 1
ATOM 1190 C C . PRO A 1 149 ? -22.503 -10.245 1.307 1.00 93.62 149 PRO A C 1
ATOM 1192 O O . PRO A 1 149 ? -23.102 -9.347 1.885 1.00 93.62 149 PRO A O 1
ATOM 1195 N N . TYR A 1 150 ? -21.173 -10.268 1.191 1.00 93.00 150 TYR A N 1
ATOM 1196 C CA . TYR A 1 150 ? -20.242 -9.269 1.703 1.00 93.00 150 TYR A CA 1
ATOM 1197 C C . TYR A 1 150 ? -19.207 -8.908 0.632 1.00 93.00 150 TYR A C 1
ATOM 1199 O O . TYR A 1 150 ? -18.825 -9.739 -0.195 1.00 93.00 150 TYR A O 1
ATOM 1207 N N . HIS A 1 151 ? -18.719 -7.667 0.649 1.00 90.88 151 HIS A N 1
ATOM 1208 C CA . HIS A 1 151 ? -17.714 -7.190 -0.312 1.00 90.88 151 HIS A CA 1
ATOM 1209 C C . HIS A 1 151 ? -16.296 -7.093 0.277 1.00 90.88 151 HIS A C 1
ATOM 1211 O O . HIS A 1 151 ? -15.327 -6.921 -0.469 1.00 90.88 151 HIS A O 1
ATOM 1217 N N . SER A 1 152 ? -16.156 -7.191 1.599 1.00 93.25 152 SER A N 1
ATOM 1218 C CA . SER A 1 152 ? -14.889 -7.074 2.320 1.00 93.25 152 SER A CA 1
ATOM 1219 C C . SER A 1 152 ? -14.744 -8.181 3.356 1.00 93.25 152 SER A C 1
ATOM 1221 O O . SER A 1 152 ? -15.727 -8.724 3.853 1.00 93.25 152 SER A O 1
ATOM 1223 N N . VAL A 1 153 ? -13.500 -8.487 3.696 1.00 93.38 153 VAL A N 1
ATOM 1224 C CA . VAL A 1 153 ? -13.144 -9.326 4.839 1.00 93.38 153 VAL A CA 1
ATOM 1225 C C . VAL A 1 153 ? -12.398 -8.475 5.856 1.00 93.38 153 VAL A C 1
ATOM 1227 O O . VAL A 1 153 ? -11.669 -7.549 5.484 1.00 93.38 153 VAL A O 1
ATOM 1230 N N . ILE A 1 154 ? -12.579 -8.782 7.135 1.00 92.94 154 ILE A N 1
ATOM 1231 C CA . ILE A 1 154 ? -11.772 -8.235 8.223 1.00 92.94 154 ILE A CA 1
ATOM 1232 C C . ILE A 1 154 ? -11.107 -9.391 8.961 1.00 92.94 154 ILE A C 1
ATOM 1234 O O . ILE A 1 154 ? -11.755 -10.371 9.307 1.00 92.94 154 ILE A O 1
ATOM 1238 N N . HIS A 1 155 ? -9.804 -9.303 9.192 1.00 91.50 155 HIS A N 1
ATOM 1239 C CA . HIS A 1 155 ? -9.063 -10.314 9.942 1.00 91.50 155 HIS A CA 1
ATOM 1240 C C . HIS A 1 155 ? -8.106 -9.658 10.926 1.00 91.50 155 HIS A C 1
ATOM 1242 O O . HIS A 1 155 ? -7.793 -8.472 10.822 1.00 91.50 155 HIS A O 1
ATOM 1248 N N . LYS A 1 156 ? -7.690 -10.420 11.934 1.00 91.00 156 LYS A N 1
ATOM 1249 C CA . LYS A 1 156 ? -6.721 -9.962 12.925 1.00 91.00 156 LYS A CA 1
ATOM 1250 C C . LYS A 1 156 ? -5.331 -10.414 12.529 1.00 91.00 156 LYS A C 1
ATOM 1252 O O . LYS A 1 156 ? -5.165 -11.540 12.071 1.00 91.00 156 LYS A O 1
ATOM 1257 N N . GLU A 1 157 ? -4.336 -9.597 12.846 1.00 89.25 157 GLU A N 1
ATOM 1258 C CA . GLU A 1 157 ? -2.927 -9.949 12.662 1.00 89.25 157 GLU A CA 1
ATOM 1259 C C . GLU A 1 157 ? -2.562 -11.267 13.374 1.00 89.25 157 GLU A C 1
ATOM 1261 O O . GLU A 1 157 ? -1.823 -12.082 12.835 1.00 89.25 157 GLU A O 1
ATOM 1266 N N . GLU A 1 158 ? -3.165 -11.553 14.535 1.00 89.12 158 GLU A N 1
ATOM 1267 C CA . GLU A 1 158 ? -2.949 -12.805 15.283 1.00 89.12 158 GLU A CA 1
ATOM 1268 C C . GLU A 1 158 ? -3.481 -14.070 14.581 1.00 89.12 158 GLU A C 1
ATOM 1270 O O . GLU A 1 158 ? -3.101 -15.181 14.946 1.00 89.12 158 GLU A O 1
ATOM 1275 N N . HIS A 1 159 ? -4.355 -13.920 13.582 1.00 89.75 159 HIS A N 1
ATOM 1276 C CA . HIS A 1 159 ? -4.867 -15.028 12.772 1.00 89.75 159 HIS A CA 1
ATOM 1277 C C . HIS A 1 159 ? -4.043 -15.260 11.498 1.00 89.75 159 HIS A C 1
ATOM 1279 O O . HIS A 1 159 ? -4.386 -16.146 10.709 1.00 89.75 159 HIS A O 1
ATOM 1285 N N . ILE A 1 160 ? -2.978 -14.481 11.288 1.00 87.38 160 ILE A N 1
ATOM 1286 C CA . ILE A 1 160 ? -2.065 -14.638 10.161 1.00 87.38 160 ILE A CA 1
ATOM 1287 C C . ILE A 1 160 ? -0.977 -15.642 10.543 1.00 87.38 160 ILE A C 1
ATOM 1289 O O . ILE A 1 160 ? -0.139 -15.406 11.413 1.00 87.38 160 ILE A O 1
ATOM 1293 N N . ASP A 1 161 ? -0.960 -16.769 9.847 1.00 83.62 161 ASP A N 1
ATOM 1294 C CA . ASP A 1 161 ? 0.152 -17.700 9.855 1.00 83.62 161 ASP A CA 1
ATOM 1295 C C . ASP A 1 161 ? 1.254 -17.153 8.945 1.00 83.62 161 ASP A C 1
ATOM 1297 O O . ASP A 1 161 ? 1.150 -17.158 7.720 1.00 83.62 161 ASP A O 1
ATOM 1301 N N . VAL A 1 162 ? 2.326 -16.654 9.559 1.00 78.56 162 VAL A N 1
ATOM 1302 C CA . VAL A 1 162 ? 3.498 -16.118 8.850 1.00 78.56 162 VAL A CA 1
ATOM 1303 C C . VAL A 1 162 ? 4.325 -17.208 8.161 1.00 78.56 162 VAL A C 1
ATOM 1305 O O . VAL A 1 162 ? 5.257 -16.903 7.416 1.00 78.56 162 VAL A O 1
ATOM 1308 N N . ASN A 1 163 ? 4.035 -18.486 8.424 1.00 74.31 163 ASN A N 1
ATOM 1309 C CA . ASN A 1 163 ? 4.803 -19.605 7.903 1.00 74.31 163 ASN A CA 1
ATOM 1310 C C . ASN A 1 163 ? 3.938 -20.854 7.604 1.00 74.31 163 ASN A C 1
ATOM 1312 O O . ASN A 1 163 ? 4.266 -21.958 8.058 1.00 74.31 163 ASN A O 1
ATOM 1316 N N . PRO A 1 164 ? 2.885 -20.740 6.773 1.00 74.25 164 PRO A N 1
ATOM 1317 C CA . PRO A 1 164 ? 1.872 -21.789 6.664 1.00 74.25 164 PRO A CA 1
ATOM 1318 C C . PRO A 1 164 ? 2.338 -23.011 5.874 1.00 74.25 164 PRO A C 1
ATOM 1320 O O . PRO A 1 164 ? 1.807 -24.111 6.012 1.00 74.25 164 PRO A O 1
ATOM 1323 N N . LEU A 1 165 ? 3.382 -22.842 5.060 1.00 70.88 165 LEU A N 1
ATOM 1324 C CA . LEU A 1 165 ? 3.963 -23.892 4.224 1.00 70.88 165 LEU A CA 1
ATOM 1325 C C . LEU A 1 165 ? 5.182 -24.564 4.874 1.00 7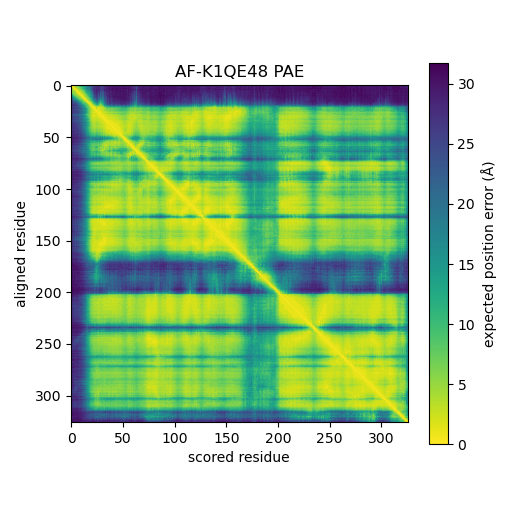0.88 165 LEU A C 1
ATOM 1327 O O . LEU A 1 165 ? 5.966 -25.213 4.182 1.00 70.88 165 LEU A O 1
ATOM 1331 N N . ARG A 1 166 ? 5.401 -24.386 6.183 1.00 70.19 166 ARG A N 1
ATOM 1332 C CA . ARG A 1 166 ? 6.560 -24.960 6.887 1.00 70.19 166 ARG A CA 1
ATOM 1333 C C . ARG A 1 166 ? 6.592 -26.487 6.808 1.00 70.19 166 ARG A C 1
ATOM 1335 O O . ARG A 1 166 ? 7.596 -27.051 6.394 1.00 70.19 166 ARG A O 1
ATOM 1342 N N . HIS A 1 167 ? 5.477 -27.143 7.120 1.00 67.38 167 HIS A N 1
ATOM 1343 C CA . HIS A 1 167 ? 5.385 -28.608 7.095 1.00 67.38 167 HIS A CA 1
ATOM 1344 C C . HIS A 1 167 ? 5.554 -29.194 5.691 1.00 67.38 167 HIS A C 1
ATOM 1346 O O . HIS A 1 167 ? 6.088 -30.285 5.532 1.00 67.38 167 HIS A O 1
ATOM 1352 N N . LYS A 1 168 ? 5.129 -28.449 4.664 1.00 64.50 168 LYS A N 1
ATOM 1353 C CA . LYS A 1 168 ? 5.285 -28.854 3.264 1.00 64.50 168 LYS A CA 1
ATOM 1354 C C . LYS A 1 168 ? 6.748 -28.734 2.797 1.00 64.50 168 LYS A C 1
ATOM 1356 O O . LYS A 1 168 ? 7.194 -29.584 2.043 1.00 64.50 168 LYS A O 1
ATOM 1361 N N . ARG A 1 169 ? 7.509 -27.746 3.295 1.00 63.59 169 ARG A N 1
ATOM 1362 C CA . ARG A 1 169 ? 8.967 -27.622 3.064 1.00 63.59 169 ARG A CA 1
ATOM 1363 C C . ARG A 1 169 ? 9.780 -28.698 3.783 1.00 63.59 169 ARG A C 1
ATOM 1365 O O . ARG A 1 169 ? 10.717 -29.238 3.219 1.00 63.59 169 ARG A O 1
ATOM 1372 N N . GLU A 1 170 ? 9.411 -29.034 5.018 1.00 63.53 170 GLU A N 1
ATOM 1373 C CA . GLU A 1 170 ? 10.087 -30.086 5.798 1.00 63.53 170 GLU A CA 1
ATOM 1374 C C . GLU A 1 170 ? 9.948 -31.486 5.154 1.00 63.53 170 GLU A C 1
ATOM 1376 O O . GLU A 1 170 ? 10.774 -32.360 5.409 1.00 63.53 170 GLU A O 1
ATOM 1381 N N . ALA A 1 171 ? 8.932 -31.694 4.308 1.00 60.47 171 ALA A N 1
ATOM 1382 C CA . ALA A 1 171 ? 8.667 -32.954 3.612 1.00 60.47 171 ALA A CA 1
ATOM 1383 C C . ALA A 1 171 ? 9.370 -33.095 2.244 1.00 60.47 171 ALA A C 1
ATOM 1385 O O . ALA A 1 171 ? 9.398 -34.203 1.709 1.00 60.47 171 ALA A O 1
ATOM 1386 N N . ASP A 1 172 ? 9.939 -32.018 1.688 1.00 60.47 172 ASP A N 1
ATOM 1387 C CA . ASP A 1 172 ? 10.612 -32.015 0.382 1.00 60.47 172 ASP A CA 1
ATOM 1388 C C . ASP A 1 172 ? 12.079 -31.544 0.515 1.00 60.47 172 ASP A C 1
ATOM 1390 O O . ASP A 1 172 ? 12.331 -30.339 0.641 1.00 60.47 172 ASP A O 1
ATOM 1394 N N . PRO A 1 173 ? 13.060 -32.469 0.468 1.00 57.16 173 PRO A N 1
ATOM 1395 C CA . PRO A 1 173 ? 14.480 -32.145 0.590 1.00 57.16 173 PRO A CA 1
ATOM 1396 C C . PRO A 1 173 ? 15.062 -31.343 -0.588 1.00 57.16 173 PRO A C 1
ATOM 1398 O O . PRO A 1 173 ? 16.172 -30.828 -0.453 1.00 57.16 173 PRO A O 1
ATOM 1401 N N . GLU A 1 174 ? 14.351 -31.215 -1.716 1.00 57.41 174 GLU A N 1
ATOM 1402 C CA . GLU A 1 174 ? 14.749 -30.366 -2.851 1.00 57.41 174 GLU A CA 1
ATOM 1403 C C . GLU A 1 174 ? 14.069 -28.982 -2.834 1.00 57.41 174 GLU A C 1
ATOM 1405 O O . GLU A 1 174 ? 14.417 -28.105 -3.634 1.00 57.41 174 GLU A O 1
ATOM 1410 N N . SER A 1 175 ? 13.132 -28.742 -1.907 1.00 54.81 175 SER A N 1
ATOM 1411 C CA . SER A 1 175 ? 12.408 -27.472 -1.826 1.00 54.81 175 SER A CA 1
ATOM 1412 C C . SER A 1 175 ? 13.287 -26.326 -1.306 1.00 54.81 175 SER A C 1
ATOM 1414 O O . SER A 1 175 ? 13.993 -26.428 -0.301 1.00 54.81 175 SER A O 1
ATOM 1416 N N . SER A 1 176 ? 13.245 -25.184 -2.003 1.00 53.41 176 SER A N 1
ATOM 1417 C CA . SER A 1 176 ? 13.907 -23.955 -1.552 1.00 53.41 176 SER A CA 1
ATOM 1418 C C . SER A 1 176 ? 13.308 -23.509 -0.208 1.00 53.41 176 SER A C 1
ATOM 1420 O O . SER A 1 176 ? 12.082 -23.537 -0.056 1.00 53.41 176 SER A O 1
ATOM 1422 N N . PRO A 1 177 ? 14.114 -23.001 0.750 1.00 53.97 177 PRO A N 1
ATOM 1423 C CA . PRO A 1 177 ? 13.622 -22.526 2.045 1.00 53.97 177 PRO A CA 1
ATOM 1424 C C . PRO A 1 177 ? 12.525 -21.458 1.953 1.00 53.97 177 PRO A C 1
ATOM 1426 O O . PRO A 1 177 ? 11.833 -21.229 2.944 1.00 53.97 177 PRO A O 1
ATOM 1429 N N . CYS A 1 178 ? 12.364 -20.807 0.796 1.00 51.88 178 CYS A N 1
ATOM 1430 C CA . CYS A 1 178 ? 11.524 -19.624 0.633 1.00 51.88 178 CYS A CA 1
ATOM 1431 C C . CYS A 1 178 ? 10.254 -19.816 -0.220 1.00 51.88 178 CYS A C 1
ATOM 1433 O O . CYS A 1 178 ? 9.354 -19.000 -0.053 1.00 51.88 178 CYS A O 1
ATOM 1435 N N . ALA A 1 179 ? 10.110 -20.857 -1.062 1.00 51.97 179 ALA A N 1
ATOM 1436 C CA . ALA A 1 179 ? 8.798 -21.219 -1.635 1.00 51.97 179 ALA A CA 1
ATOM 1437 C C . ALA A 1 179 ? 8.733 -22.622 -2.261 1.00 51.97 179 ALA A C 1
ATOM 1439 O O . ALA A 1 179 ? 9.738 -23.210 -2.657 1.00 51.97 179 ALA A O 1
ATOM 1440 N N . LEU A 1 180 ? 7.497 -23.114 -2.388 1.00 54.41 180 LEU A N 1
ATOM 1441 C CA . LEU A 1 180 ? 7.134 -24.331 -3.109 1.00 54.41 180 LEU A CA 1
ATOM 1442 C C . LEU A 1 180 ? 6.696 -23.961 -4.531 1.00 54.41 180 LEU A C 1
ATOM 1444 O O . LEU A 1 180 ? 5.723 -23.225 -4.705 1.00 54.41 180 LEU A O 1
ATOM 1448 N N . ASN A 1 181 ? 7.383 -24.495 -5.543 1.00 54.84 181 ASN A N 1
ATOM 1449 C CA . ASN A 1 181 ? 7.110 -24.204 -6.957 1.00 54.84 181 ASN A CA 1
ATOM 1450 C C . ASN A 1 181 ? 5.679 -24.580 -7.405 1.00 54.84 181 ASN A C 1
ATOM 1452 O O . ASN A 1 181 ? 5.188 -24.010 -8.373 1.00 54.84 181 ASN A O 1
ATOM 1456 N N . GLU A 1 182 ? 4.989 -25.490 -6.707 1.00 52.78 182 GLU A N 1
ATOM 1457 C CA . GLU A 1 182 ? 3.601 -25.889 -7.015 1.00 52.78 182 GLU A CA 1
ATOM 1458 C C . GLU A 1 182 ? 2.544 -24.819 -6.689 1.00 52.78 182 GLU A C 1
ATOM 1460 O O . GLU A 1 182 ? 1.481 -24.806 -7.300 1.00 52.78 182 GLU A O 1
ATOM 1465 N N . TYR A 1 183 ? 2.818 -23.891 -5.765 1.00 53.59 183 TYR A N 1
ATOM 1466 C CA . TYR A 1 183 ? 1.859 -22.839 -5.368 1.00 53.59 183 TYR A CA 1
ATOM 1467 C C . TYR A 1 183 ? 2.043 -21.537 -6.158 1.00 53.59 183 TYR A C 1
ATOM 1469 O O . TYR A 1 183 ? 1.325 -20.555 -5.962 1.00 53.59 183 TYR A O 1
ATOM 1477 N N . ARG A 1 184 ? 3.002 -21.551 -7.084 1.00 52.91 184 ARG A N 1
ATOM 1478 C CA . ARG A 1 184 ? 3.408 -20.444 -7.949 1.00 52.91 184 ARG A CA 1
ATOM 1479 C C . ARG A 1 184 ? 2.250 -19.928 -8.800 1.00 52.91 184 ARG A C 1
ATOM 1481 O O . ARG A 1 184 ? 1.982 -18.730 -8.811 1.00 52.91 184 ARG A O 1
ATOM 1488 N N . ASP A 1 185 ? 1.502 -20.836 -9.423 1.00 51.50 185 ASP A N 1
ATOM 1489 C CA . ASP A 1 185 ? 0.393 -20.477 -10.310 1.00 51.50 185 ASP A CA 1
ATOM 1490 C C . ASP A 1 185 ? -0.796 -19.887 -9.533 1.00 51.50 185 ASP A C 1
ATOM 1492 O O . ASP A 1 185 ? -1.457 -18.974 -10.024 1.00 51.50 185 ASP A O 1
ATOM 1496 N N . TRP A 1 186 ? -1.025 -20.327 -8.289 1.00 52.75 186 TRP A N 1
ATOM 1497 C CA . TRP A 1 186 ? -2.075 -19.783 -7.422 1.00 52.75 186 TRP A CA 1
ATOM 1498 C C . TRP A 1 186 ? -1.760 -18.351 -6.955 1.00 52.75 186 TRP A C 1
ATOM 1500 O O . TRP A 1 186 ? -2.619 -17.479 -7.069 1.00 52.75 186 TRP A O 1
ATOM 1510 N N . ILE A 1 187 ? -0.524 -18.060 -6.520 1.00 50.56 187 ILE A N 1
ATOM 1511 C CA . ILE A 1 187 ? -0.107 -16.695 -6.122 1.00 50.56 187 ILE A CA 1
ATOM 1512 C C . ILE A 1 187 ? -0.187 -15.729 -7.317 1.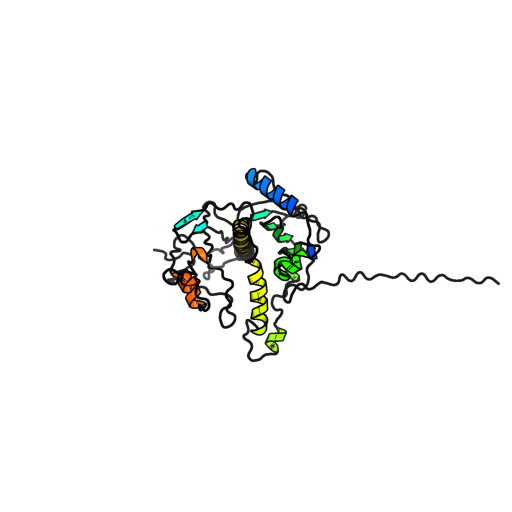00 50.56 187 ILE A C 1
ATOM 1514 O O . ILE A 1 187 ? -0.679 -14.601 -7.199 1.00 50.56 187 ILE A O 1
ATOM 1518 N N . VAL A 1 188 ? 0.254 -16.177 -8.496 1.00 51.06 188 VAL A N 1
ATOM 1519 C CA . VAL A 1 188 ? 0.152 -15.405 -9.745 1.00 51.06 188 VAL A CA 1
ATOM 1520 C C . VAL A 1 188 ? -1.315 -15.186 -10.143 1.00 51.06 188 VAL A C 1
ATOM 1522 O O . VAL A 1 188 ? -1.676 -14.113 -10.626 1.00 51.06 188 VAL A O 1
ATOM 1525 N N . GLN A 1 189 ? -2.196 -16.159 -9.897 1.00 49.31 189 GLN A N 1
ATOM 1526 C CA . GLN A 1 189 ? -3.625 -16.028 -10.178 1.00 49.31 189 GLN A CA 1
ATOM 1527 C C . GLN A 1 189 ? -4.320 -15.031 -9.239 1.00 49.31 189 GLN A C 1
ATOM 1529 O O . GLN A 1 189 ? -5.111 -14.220 -9.720 1.00 49.31 189 GLN A O 1
ATOM 1534 N N . GLN A 1 190 ? -3.997 -15.034 -7.940 1.00 47.00 190 GLN A N 1
ATOM 1535 C CA . GLN A 1 190 ? -4.529 -14.057 -6.979 1.00 47.00 190 GLN A CA 1
ATOM 1536 C C . GLN A 1 190 ? -4.128 -12.625 -7.372 1.00 47.00 190 GLN A C 1
ATOM 1538 O O . GLN A 1 190 ? -4.977 -11.743 -7.497 1.00 47.00 190 GLN A O 1
ATOM 1543 N N . THR A 1 191 ? -2.853 -12.409 -7.704 1.00 45.53 191 THR A N 1
ATOM 1544 C CA . THR A 1 191 ? -2.320 -11.087 -8.089 1.00 45.53 191 THR A CA 1
ATOM 1545 C C . THR A 1 191 ? -2.812 -10.609 -9.464 1.00 45.53 191 THR A C 1
ATOM 1547 O O . THR A 1 191 ? -3.097 -9.427 -9.654 1.00 45.53 191 THR A O 1
ATOM 1550 N N . GLY A 1 192 ? -3.021 -11.521 -10.422 1.00 42.03 192 GLY A N 1
ATOM 1551 C CA . GLY A 1 192 ? -3.567 -11.207 -11.748 1.00 42.03 192 GLY A CA 1
ATOM 1552 C C . GLY A 1 192 ? -5.028 -10.734 -11.750 1.00 42.03 192 GLY A C 1
ATOM 1553 O O . GLY A 1 192 ? -5.463 -10.079 -12.705 1.00 42.03 192 GLY A O 1
ATOM 1554 N N . THR A 1 193 ? -5.798 -11.023 -10.694 1.00 45.88 193 THR A N 1
ATOM 1555 C CA . THR A 1 193 ? -7.191 -10.556 -10.571 1.00 45.88 193 THR A CA 1
ATOM 1556 C C . THR A 1 193 ? -7.321 -9.097 -10.123 1.00 45.88 193 THR A C 1
ATOM 1558 O O . THR A 1 193 ? -8.344 -8.482 -10.427 1.00 45.88 193 THR A O 1
ATOM 1561 N N . GLU A 1 194 ? -6.282 -8.503 -9.519 1.00 46.03 194 GLU A N 1
ATOM 1562 C CA . GLU A 1 194 ? -6.266 -7.087 -9.104 1.00 46.03 194 GLU A CA 1
ATOM 1563 C C . GLU A 1 194 ? -6.232 -6.122 -10.307 1.00 46.03 194 GLU A C 1
ATOM 1565 O O . GLU A 1 194 ? -6.726 -4.999 -10.228 1.00 46.03 194 GLU A O 1
ATOM 1570 N N . VAL A 1 195 ? -5.714 -6.569 -11.459 1.00 45.88 195 VAL A N 1
ATOM 1571 C CA . VAL A 1 195 ? -5.425 -5.711 -12.627 1.00 45.88 195 VAL A CA 1
ATOM 1572 C C . VAL A 1 195 ? -6.552 -5.704 -13.672 1.00 45.88 195 VAL A C 1
ATOM 1574 O O . VAL A 1 195 ? -6.690 -4.759 -14.447 1.00 45.88 195 VAL A O 1
ATOM 1577 N N . ASN A 1 196 ? -7.413 -6.726 -13.704 1.00 43.12 196 ASN A N 1
ATOM 1578 C CA . ASN A 1 196 ? -8.389 -6.917 -14.784 1.00 43.12 196 ASN A CA 1
ATOM 1579 C C . ASN A 1 196 ? -9.829 -6.569 -14.382 1.00 43.12 196 ASN A C 1
ATOM 1581 O O . ASN A 1 196 ? -10.757 -7.373 -14.505 1.00 43.12 196 ASN A O 1
ATOM 1585 N N . ALA A 1 197 ? -10.048 -5.318 -13.985 1.00 45.69 197 ALA A N 1
ATOM 1586 C CA . ALA A 1 197 ? -11.376 -4.720 -13.984 1.00 45.69 197 ALA A CA 1
ATOM 1587 C C . ALA A 1 197 ? -11.479 -3.734 -15.160 1.00 45.69 197 ALA A C 1
ATOM 1589 O O . ALA A 1 197 ? -10.700 -2.795 -15.274 1.00 45.69 197 ALA A O 1
ATOM 1590 N N . ARG A 1 198 ? -12.490 -3.903 -16.023 1.00 43.72 198 ARG A N 1
ATOM 1591 C CA . ARG A 1 198 ? -12.720 -3.154 -17.280 1.00 43.72 198 ARG A CA 1
ATOM 1592 C C . ARG A 1 198 ? -13.451 -1.808 -17.122 1.00 43.72 198 ARG A C 1
ATOM 1594 O O . ARG A 1 198 ? -14.488 -1.793 -16.459 1.00 43.72 198 ARG A O 1
ATOM 1601 N N . ASN A 1 199 ? -12.998 -0.794 -17.884 1.00 44.53 199 ASN A N 1
ATOM 1602 C CA . ASN A 1 199 ? -13.628 0.484 -18.322 1.00 44.53 199 ASN A CA 1
ATOM 1603 C C . ASN A 1 199 ? -12.848 1.749 -17.870 1.00 44.53 199 ASN A C 1
ATOM 1605 O O . ASN A 1 199 ? -12.121 1.679 -16.902 1.00 44.53 199 ASN A O 1
ATOM 1609 N N . ARG A 1 200 ? -12.957 2.918 -18.528 1.00 46.69 200 ARG A N 1
ATOM 1610 C CA . ARG A 1 200 ? -12.132 4.128 -18.217 1.00 46.69 200 ARG A CA 1
ATOM 1611 C C . ARG A 1 200 ? -12.275 4.682 -16.786 1.00 46.69 200 ARG A C 1
ATOM 1613 O O . ARG A 1 200 ? -11.358 5.322 -16.289 1.00 46.69 200 ARG A O 1
ATOM 1620 N N . ARG A 1 201 ? -13.389 4.403 -16.090 1.00 53.84 201 ARG A N 1
ATOM 1621 C CA . ARG A 1 201 ? -13.514 4.652 -14.632 1.00 53.84 201 ARG A CA 1
ATOM 1622 C C . ARG A 1 201 ? -12.510 3.829 -13.813 1.00 53.84 201 ARG A C 1
ATOM 1624 O O . ARG A 1 201 ? -12.239 4.158 -12.665 1.00 53.84 201 ARG A O 1
ATOM 1631 N N . ASN A 1 202 ? -11.946 2.795 -14.420 1.00 65.75 202 ASN A N 1
ATOM 1632 C CA . ASN A 1 202 ? -11.044 1.852 -13.798 1.00 65.75 202 ASN A CA 1
ATOM 1633 C C . ASN A 1 202 ? -9.590 2.259 -13.931 1.00 65.75 202 ASN A C 1
ATOM 1635 O O . ASN A 1 202 ? -8.791 1.685 -13.223 1.00 65.75 202 ASN A O 1
ATOM 1639 N N . GLU A 1 203 ? -9.227 3.231 -14.768 1.00 72.19 203 GLU A N 1
ATOM 1640 C CA . GLU A 1 203 ? -7.849 3.729 -14.759 1.00 72.19 203 GLU A CA 1
ATOM 1641 C C . GLU A 1 203 ? -7.593 4.549 -13.491 1.00 72.19 203 GLU A C 1
ATOM 1643 O O . GLU A 1 203 ? -6.616 4.313 -12.791 1.00 72.19 203 GLU A O 1
ATOM 1648 N N . ILE A 1 204 ? -8.534 5.435 -13.134 1.00 76.00 204 ILE A N 1
ATOM 1649 C CA . ILE A 1 204 ? -8.497 6.168 -11.860 1.00 76.00 204 ILE A CA 1
ATOM 1650 C C . ILE A 1 204 ? -8.593 5.186 -10.694 1.00 76.00 204 ILE A C 1
ATOM 1652 O O . ILE A 1 204 ? -7.765 5.239 -9.798 1.00 76.00 204 ILE A O 1
ATOM 1656 N N . ALA A 1 205 ? -9.551 4.251 -10.729 1.00 77.31 205 ALA A N 1
ATOM 1657 C CA . ALA A 1 205 ? -9.662 3.263 -9.663 1.00 77.31 205 ALA A CA 1
ATOM 1658 C C . ALA A 1 205 ? -8.394 2.403 -9.554 1.00 77.31 205 ALA A C 1
ATOM 1660 O O . ALA A 1 205 ? -7.857 2.304 -8.469 1.00 77.31 205 ALA A O 1
ATOM 1661 N N . ALA A 1 206 ? -7.858 1.852 -10.647 1.00 78.56 206 ALA A N 1
ATOM 1662 C CA . ALA A 1 206 ? -6.627 1.057 -10.628 1.00 78.56 206 ALA A CA 1
ATOM 1663 C C . ALA A 1 206 ? -5.426 1.867 -10.132 1.00 78.56 206 ALA A C 1
ATOM 1665 O O . ALA A 1 206 ? -4.602 1.355 -9.381 1.00 78.56 206 ALA A O 1
ATOM 1666 N N . ARG A 1 207 ? -5.336 3.146 -10.501 1.00 83.62 207 ARG A N 1
ATOM 1667 C CA . ARG A 1 207 ? -4.340 4.061 -9.944 1.00 83.62 207 ARG A CA 1
ATOM 1668 C C . ARG A 1 207 ? -4.513 4.220 -8.435 1.00 83.62 207 ARG A C 1
ATOM 1670 O O . ARG A 1 207 ? -3.526 4.089 -7.720 1.00 83.62 207 ARG A O 1
ATOM 1677 N N . ASP A 1 208 ? -5.727 4.465 -7.953 1.00 84.56 208 ASP A N 1
ATOM 1678 C CA . ASP A 1 208 ? -6.021 4.597 -6.522 1.00 84.56 208 ASP A CA 1
ATOM 1679 C C . ASP A 1 208 ? -5.741 3.277 -5.774 1.00 84.56 208 ASP A C 1
ATOM 1681 O O . ASP A 1 208 ? -5.183 3.295 -4.680 1.00 84.56 208 ASP A O 1
ATOM 1685 N N . GLU A 1 209 ? -6.026 2.121 -6.385 1.00 83.38 209 GLU A N 1
ATOM 1686 C CA . GLU A 1 209 ? -5.657 0.794 -5.870 1.00 83.38 209 GLU A CA 1
ATOM 1687 C C . GLU A 1 209 ? -4.132 0.676 -5.711 1.00 83.38 209 GLU A C 1
ATOM 1689 O O . GLU A 1 209 ? -3.647 0.371 -4.621 1.00 83.38 209 GLU A O 1
ATOM 1694 N N . ILE A 1 210 ? -3.358 0.981 -6.758 1.00 85.88 210 ILE A N 1
ATOM 1695 C CA . ILE A 1 210 ? -1.886 0.912 -6.739 1.00 85.88 210 ILE A CA 1
ATOM 1696 C C . ILE A 1 210 ? -1.306 1.885 -5.707 1.00 85.88 210 ILE A C 1
ATOM 1698 O O . ILE A 1 210 ? -0.414 1.538 -4.936 1.00 85.88 210 ILE A O 1
ATOM 1702 N N . LEU A 1 211 ? -1.817 3.112 -5.651 1.00 87.88 211 LEU A N 1
ATOM 1703 C CA . LEU A 1 211 ? -1.354 4.095 -4.678 1.00 87.88 211 LEU A CA 1
ATOM 1704 C C . LEU A 1 211 ? -1.737 3.706 -3.245 1.00 87.88 211 LEU A C 1
ATOM 1706 O O . LEU A 1 211 ? -0.955 3.952 -2.326 1.00 87.88 211 LEU A O 1
ATOM 1710 N N . SER A 1 212 ? -2.888 3.058 -3.043 1.00 86.25 212 SER A N 1
ATOM 1711 C CA . SER A 1 212 ? -3.270 2.511 -1.738 1.00 86.25 212 SER A CA 1
ATOM 1712 C C . SER A 1 212 ? -2.322 1.401 -1.279 1.00 86.25 212 SER A C 1
ATOM 1714 O O . SER A 1 212 ? -2.001 1.329 -0.094 1.00 86.25 212 SER A O 1
ATOM 1716 N N . LEU A 1 213 ? -1.800 0.595 -2.212 1.00 87.94 213 LEU A N 1
ATOM 1717 C CA . LEU A 1 213 ? -0.770 -0.401 -1.925 1.00 87.94 213 LEU A CA 1
ATOM 1718 C C . LEU A 1 213 ? 0.505 0.279 -1.413 1.00 87.94 213 LEU A C 1
ATOM 1720 O O . LEU A 1 213 ? 1.033 -0.120 -0.375 1.00 87.94 213 LEU A O 1
ATOM 1724 N N . PHE A 1 214 ? 0.981 1.330 -2.090 1.00 90.38 214 PHE A N 1
ATOM 1725 C CA . PHE A 1 214 ? 2.166 2.079 -1.649 1.00 90.38 214 PHE A CA 1
ATOM 1726 C C . PHE A 1 214 ? 1.953 2.739 -0.286 1.00 90.38 214 PHE A C 1
ATOM 1728 O O . PHE A 1 214 ? 2.821 2.645 0.582 1.00 90.38 214 PHE A O 1
ATOM 1735 N N . ALA A 1 215 ? 0.789 3.357 -0.078 1.00 89.25 215 ALA A N 1
ATOM 1736 C CA . ALA A 1 215 ? 0.421 3.954 1.199 1.00 89.25 215 ALA A CA 1
ATOM 1737 C C . ALA A 1 215 ? 0.446 2.909 2.324 1.00 89.25 215 ALA A C 1
ATOM 1739 O O . ALA A 1 215 ? 1.103 3.127 3.337 1.00 89.25 215 ALA A O 1
ATOM 1740 N N . SER A 1 216 ? -0.164 1.738 2.109 1.00 88.25 216 SER A N 1
ATOM 1741 C CA . SER A 1 216 ? -0.166 0.638 3.080 1.00 88.25 216 SER A CA 1
ATOM 1742 C C . SER A 1 216 ? 1.247 0.161 3.435 1.00 88.25 216 SER A C 1
ATOM 1744 O O . SER A 1 216 ? 1.531 -0.095 4.605 1.00 88.25 216 SER A O 1
ATOM 1746 N N . HIS A 1 217 ? 2.152 0.065 2.456 1.00 90.31 217 HIS A N 1
ATOM 1747 C CA . HIS A 1 217 ? 3.545 -0.315 2.712 1.00 90.31 217 HIS A CA 1
ATOM 1748 C C . HIS A 1 217 ? 4.276 0.739 3.552 1.00 90.31 217 HIS A C 1
ATOM 1750 O O . HIS A 1 217 ? 4.968 0.399 4.511 1.00 90.31 217 HIS A O 1
ATOM 1756 N N . VAL A 1 218 ? 4.105 2.024 3.233 1.00 91.69 218 VAL A N 1
ATOM 1757 C CA . VAL A 1 218 ? 4.729 3.122 3.986 1.00 91.69 218 VAL A CA 1
ATOM 1758 C C . VAL A 1 218 ? 4.150 3.237 5.395 1.00 91.69 218 VAL A C 1
ATOM 1760 O O . VAL A 1 218 ? 4.902 3.483 6.337 1.00 91.69 218 VAL A O 1
ATOM 1763 N N . THR A 1 219 ? 2.853 2.989 5.577 1.00 89.31 219 THR A N 1
ATOM 1764 C CA . THR A 1 219 ? 2.237 2.861 6.903 1.00 89.31 219 THR A CA 1
ATOM 1765 C C . THR A 1 219 ? 2.927 1.781 7.728 1.00 89.31 219 THR A C 1
ATOM 1767 O O . THR A 1 219 ? 3.356 2.063 8.845 1.00 89.31 219 THR A O 1
ATOM 1770 N N . ALA A 1 220 ? 3.086 0.571 7.184 1.00 88.81 220 ALA A N 1
ATOM 1771 C CA . ALA A 1 220 ? 3.742 -0.526 7.893 1.00 88.81 220 ALA A CA 1
ATOM 1772 C C . ALA A 1 220 ? 5.202 -0.185 8.249 1.00 88.81 220 ALA A C 1
ATOM 1774 O O . ALA A 1 220 ? 5.637 -0.398 9.382 1.00 88.81 220 ALA A O 1
ATOM 1775 N N . LEU A 1 221 ? 5.946 0.437 7.324 1.00 91.69 221 LEU A N 1
ATOM 1776 C CA . LEU A 1 221 ? 7.299 0.933 7.603 1.00 91.69 221 LEU A CA 1
ATOM 1777 C C . LEU A 1 221 ? 7.303 1.944 8.750 1.00 91.69 221 LEU A C 1
ATOM 1779 O O . LEU A 1 221 ? 8.116 1.831 9.663 1.00 91.69 221 LEU A O 1
ATOM 1783 N N . ASN A 1 222 ? 6.383 2.905 8.737 1.00 91.38 222 ASN A N 1
ATOM 1784 C CA . ASN A 1 222 ? 6.277 3.908 9.790 1.00 91.38 222 ASN A CA 1
ATOM 1785 C C . ASN A 1 222 ? 5.907 3.289 11.140 1.00 91.38 222 ASN A C 1
ATOM 1787 O O . ASN A 1 222 ? 6.406 3.748 12.160 1.00 91.38 222 ASN A O 1
ATOM 1791 N N . GLN A 1 223 ? 5.110 2.223 11.176 1.00 86.56 223 GLN A N 1
ATOM 1792 C CA . GLN A 1 223 ? 4.805 1.509 12.420 1.00 86.56 223 GLN A CA 1
ATOM 1793 C C . GLN A 1 223 ? 6.044 0.828 13.023 1.00 86.56 223 GLN A C 1
ATOM 1795 O O . GLN A 1 223 ? 6.215 0.833 14.244 1.00 86.56 223 GLN A O 1
ATOM 1800 N N . ILE A 1 224 ? 6.930 0.292 12.182 1.00 89.69 224 ILE A N 1
ATOM 1801 C CA . ILE A 1 224 ? 8.159 -0.384 12.618 1.00 89.69 224 ILE A CA 1
ATOM 1802 C C . ILE A 1 224 ? 9.241 0.642 12.983 1.00 89.69 224 ILE A C 1
ATOM 1804 O O . ILE A 1 224 ? 9.752 0.661 14.103 1.00 89.69 224 ILE A O 1
ATOM 1808 N N . TYR A 1 225 ? 9.588 1.524 12.046 1.00 92.19 225 TYR A N 1
ATOM 1809 C CA . TYR A 1 225 ? 10.762 2.394 12.146 1.00 92.19 225 TYR A CA 1
ATOM 1810 C C . TYR A 1 225 ? 10.560 3.611 13.051 1.00 92.19 225 TYR A C 1
ATOM 1812 O O . TYR A 1 225 ? 11.536 4.100 13.620 1.00 92.19 225 TYR A O 1
ATOM 1820 N N . ASN A 1 226 ? 9.323 4.080 13.249 1.00 91.25 226 ASN A N 1
ATOM 1821 C CA . ASN A 1 226 ? 9.064 5.181 14.181 1.00 91.25 226 ASN A CA 1
ATOM 1822 C C . ASN A 1 226 ? 9.347 4.761 15.631 1.00 91.25 226 ASN A C 1
ATOM 1824 O O . ASN A 1 226 ? 9.805 5.580 16.426 1.00 91.25 226 ASN A O 1
ATOM 1828 N N . ASN A 1 227 ? 9.088 3.491 15.958 1.00 88.06 227 ASN A N 1
ATOM 1829 C CA . ASN A 1 227 ? 9.216 2.940 17.309 1.00 88.06 227 ASN A CA 1
ATOM 1830 C C . ASN A 1 227 ? 10.568 2.251 17.555 1.00 88.06 227 ASN A C 1
ATOM 1832 O O . ASN A 1 227 ? 10.903 1.944 18.697 1.00 88.06 227 ASN A O 1
ATOM 1836 N N . ALA A 1 228 ? 11.342 1.998 16.499 1.00 91.25 228 ALA A N 1
ATOM 1837 C CA . ALA A 1 228 ? 12.665 1.405 16.607 1.00 91.25 228 ALA A CA 1
ATOM 1838 C C . ALA A 1 228 ? 13.679 2.394 17.210 1.00 91.25 228 ALA A C 1
ATOM 1840 O O . ALA A 1 228 ? 13.729 3.569 16.844 1.00 91.25 228 ALA A O 1
ATOM 1841 N N . GLU A 1 229 ? 14.519 1.895 18.120 1.00 91.00 229 GLU A N 1
ATOM 1842 C CA . GLU A 1 229 ? 15.631 2.646 18.704 1.00 91.00 229 GLU A CA 1
ATOM 1843 C C . GLU A 1 229 ? 16.941 2.301 17.989 1.00 91.00 229 GLU A C 1
ATOM 1845 O O . GLU A 1 229 ? 17.488 1.207 18.142 1.00 91.00 229 GLU A O 1
ATOM 1850 N N . PHE A 1 230 ? 17.472 3.253 17.227 1.00 90.06 230 PHE A N 1
ATOM 1851 C CA . PHE A 1 230 ? 18.731 3.100 16.506 1.00 90.06 230 PHE A CA 1
ATOM 1852 C C . PHE A 1 230 ? 19.883 3.617 17.360 1.00 90.06 230 PHE A C 1
ATOM 1854 O O . PHE A 1 230 ? 20.081 4.825 17.510 1.00 90.06 230 PHE A O 1
ATOM 1861 N N . ARG A 1 231 ? 20.657 2.687 17.926 1.00 87.38 231 ARG A N 1
ATOM 1862 C CA . ARG A 1 231 ? 21.837 3.010 18.732 1.00 87.38 231 ARG A CA 1
ATOM 1863 C C . ARG A 1 231 ? 23.099 3.003 17.868 1.00 87.38 231 ARG A C 1
ATOM 1865 O O . ARG A 1 231 ? 23.388 1.986 17.235 1.00 87.38 231 ARG A O 1
ATOM 1872 N N . PRO A 1 232 ? 23.866 4.101 17.834 1.00 82.62 232 PRO A N 1
ATOM 1873 C CA . PRO A 1 232 ? 25.161 4.109 17.170 1.00 82.62 232 PRO A CA 1
ATOM 1874 C C . PRO A 1 232 ? 26.139 3.157 17.874 1.00 82.62 232 PRO A C 1
ATOM 1876 O O . PRO A 1 232 ? 26.084 2.973 19.088 1.00 82.62 232 PRO A O 1
ATOM 1879 N N . PHE A 1 233 ? 27.076 2.583 17.113 1.00 78.88 233 PHE A N 1
ATOM 1880 C CA . PHE A 1 233 ? 28.106 1.683 17.654 1.00 78.88 233 PHE A CA 1
ATOM 1881 C C . PHE A 1 233 ? 28.973 2.343 18.736 1.00 78.88 233 PHE A C 1
ATOM 1883 O O . PHE A 1 233 ? 29.462 1.668 19.638 1.00 78.88 233 PHE A O 1
ATOM 1890 N N . ASN A 1 234 ? 29.160 3.663 18.659 1.00 77.81 234 ASN A N 1
ATOM 1891 C CA . ASN A 1 234 ? 29.806 4.427 19.714 1.00 77.81 234 ASN A CA 1
ATOM 1892 C C . ASN A 1 234 ? 28.769 4.811 20.784 1.00 77.81 234 ASN A C 1
ATOM 1894 O O . ASN A 1 234 ? 27.932 5.682 20.553 1.00 77.81 234 ASN A O 1
ATOM 1898 N N . ALA A 1 235 ? 28.871 4.191 21.964 1.00 65.50 235 ALA A N 1
ATOM 1899 C CA . ALA A 1 235 ? 27.937 4.331 23.088 1.00 65.50 235 ALA A CA 1
ATOM 1900 C C . ALA A 1 235 ? 27.823 5.751 23.685 1.00 65.50 235 ALA A C 1
ATOM 1902 O O . ALA A 1 235 ? 26.995 5.982 24.561 1.00 65.50 235 ALA A O 1
ATOM 1903 N N . THR A 1 236 ? 28.651 6.700 23.240 1.00 78.19 236 THR A N 1
ATOM 1904 C CA . THR A 1 236 ? 28.592 8.111 23.661 1.00 78.19 236 THR A CA 1
ATOM 1905 C C . THR A 1 236 ? 27.640 8.965 22.821 1.00 78.19 236 THR A C 1
ATOM 1907 O O . THR A 1 236 ? 27.299 10.074 23.225 1.00 78.19 236 THR A O 1
ATOM 1910 N N . SER A 1 237 ? 27.211 8.478 21.652 1.00 76.81 237 SER A N 1
ATOM 1911 C CA . SER A 1 237 ? 26.278 9.196 20.779 1.00 76.81 237 SER A CA 1
ATOM 1912 C C . SER A 1 237 ? 24.820 8.881 21.151 1.00 76.81 237 SER A C 1
ATOM 1914 O O . SER A 1 237 ? 24.528 7.741 21.520 1.00 76.81 237 SER A O 1
ATOM 1916 N N . PRO A 1 238 ? 23.897 9.859 21.063 1.00 81.56 238 PRO A N 1
ATOM 1917 C CA . PRO A 1 238 ? 22.493 9.645 21.405 1.00 81.56 238 PRO A CA 1
ATOM 1918 C C . PRO A 1 238 ? 21.843 8.603 20.486 1.00 81.56 238 PRO A C 1
ATOM 1920 O O . PRO A 1 238 ? 22.246 8.428 19.333 1.00 81.56 238 PRO A O 1
ATOM 1923 N N . CYS A 1 239 ? 20.827 7.912 21.005 1.00 85.56 239 CYS A N 1
ATOM 1924 C CA . CYS A 1 239 ? 19.971 7.046 20.205 1.00 85.56 239 CYS A CA 1
ATOM 1925 C C . CYS A 1 239 ? 19.067 7.880 19.285 1.00 85.56 239 CYS A C 1
ATOM 1927 O O . CYS A 1 239 ? 18.658 8.990 19.628 1.00 85.56 239 CYS A O 1
ATOM 1929 N N . TYR A 1 240 ? 18.753 7.334 18.111 1.00 88.44 240 TYR A N 1
ATOM 1930 C CA . TYR A 1 240 ? 17.830 7.942 17.156 1.00 88.44 240 TYR A CA 1
ATOM 1931 C C . TYR A 1 240 ? 16.517 7.159 17.152 1.00 88.44 240 TYR A C 1
ATOM 1933 O O . TYR A 1 240 ? 16.519 5.929 17.108 1.00 88.44 240 TYR A O 1
ATOM 1941 N N . GLN A 1 241 ? 15.398 7.875 17.201 1.00 91.44 241 GLN A N 1
ATOM 1942 C CA . GLN A 1 241 ? 14.037 7.334 17.186 1.00 91.44 241 GLN A CA 1
ATOM 1943 C C . GLN A 1 241 ? 13.141 8.226 16.322 1.00 91.44 241 GLN A C 1
ATOM 1945 O O . GLN A 1 241 ? 13.519 9.347 15.977 1.00 91.44 241 GLN A O 1
ATOM 1950 N N . GLY A 1 242 ? 11.942 7.744 15.984 1.00 91.38 242 GLY A N 1
ATOM 1951 C CA . GLY A 1 242 ? 10.968 8.534 15.231 1.00 91.38 242 GLY A CA 1
ATOM 1952 C C . GLY A 1 242 ? 11.283 8.654 13.740 1.00 91.38 242 GLY A C 1
ATOM 1953 O O . GLY A 1 242 ? 10.870 9.627 13.108 1.00 91.38 242 GLY A O 1
ATOM 1954 N N . ILE A 1 243 ? 12.013 7.689 13.167 1.00 91.50 243 ILE A N 1
ATOM 1955 C CA . ILE A 1 243 ? 12.259 7.645 11.722 1.00 91.50 243 ILE A CA 1
ATOM 1956 C C . ILE A 1 243 ? 10.927 7.419 11.003 1.00 91.50 243 ILE A C 1
ATOM 1958 O O . ILE A 1 243 ? 10.183 6.493 11.326 1.00 91.50 243 ILE A O 1
ATOM 1962 N N . ARG A 1 244 ? 10.639 8.276 10.020 1.00 92.12 244 ARG A N 1
ATOM 1963 C CA . ARG A 1 244 ? 9.424 8.222 9.204 1.00 92.12 244 ARG A CA 1
ATOM 1964 C C . ARG A 1 244 ? 9.754 8.306 7.723 1.00 92.12 244 ARG A C 1
ATOM 1966 O O . ARG A 1 244 ? 10.716 8.954 7.320 1.00 92.12 244 ARG A O 1
ATOM 1973 N N . PHE A 1 245 ? 8.895 7.689 6.933 1.00 93.31 245 PHE A N 1
ATOM 1974 C CA . PHE A 1 245 ? 8.925 7.635 5.485 1.00 93.31 245 PHE A CA 1
ATOM 1975 C C . PHE A 1 245 ? 7.697 8.351 4.930 1.00 93.31 245 PHE A C 1
ATOM 1977 O O . PHE A 1 245 ? 6.597 8.252 5.483 1.00 93.31 245 PHE A O 1
ATOM 1984 N N . GLN A 1 246 ? 7.897 9.069 3.828 1.00 93.00 246 GLN A N 1
ATOM 1985 C CA . GLN A 1 246 ? 6.839 9.728 3.070 1.00 93.00 246 GLN A CA 1
ATOM 1986 C C . GLN A 1 246 ? 7.071 9.526 1.576 1.00 93.00 246 GLN A C 1
ATOM 1988 O O . GLN A 1 246 ? 8.209 9.463 1.112 1.00 93.00 246 GLN A O 1
ATOM 1993 N N . ILE A 1 247 ? 5.981 9.451 0.821 1.00 92.94 247 ILE A N 1
ATOM 1994 C CA . ILE A 1 247 ? 6.009 9.282 -0.629 1.00 92.94 247 ILE A CA 1
ATOM 1995 C C . ILE A 1 247 ? 6.114 10.660 -1.283 1.00 92.94 247 ILE A C 1
ATOM 1997 O O . ILE A 1 247 ? 5.209 11.486 -1.151 1.00 92.94 247 ILE A O 1
ATOM 2001 N N . GLN A 1 248 ? 7.210 10.904 -2.005 1.00 92.50 248 GLN A N 1
ATOM 2002 C CA . GLN A 1 248 ? 7.448 12.172 -2.707 1.00 92.50 248 GLN A CA 1
ATOM 2003 C C . GLN A 1 248 ? 7.144 12.099 -4.206 1.00 92.50 248 GLN A C 1
ATOM 2005 O O . GLN A 1 248 ? 6.654 13.066 -4.787 1.00 92.50 248 GLN A O 1
ATOM 2010 N N . ARG A 1 249 ? 7.399 10.958 -4.847 1.00 92.75 249 ARG A N 1
ATOM 2011 C CA . ARG A 1 249 ? 7.103 10.746 -6.266 1.00 92.75 249 ARG A CA 1
ATOM 2012 C C . ARG A 1 249 ? 6.646 9.316 -6.494 1.00 92.75 249 ARG A C 1
ATOM 2014 O O . ARG A 1 249 ? 7.171 8.391 -5.885 1.00 92.75 249 ARG A O 1
ATOM 2021 N N . THR A 1 250 ? 5.683 9.141 -7.390 1.00 92.56 250 THR A N 1
ATOM 2022 C CA . THR A 1 250 ? 5.306 7.816 -7.905 1.00 92.56 250 THR A CA 1
ATOM 2023 C C . THR A 1 250 ? 5.308 7.821 -9.420 1.00 92.56 250 THR A C 1
ATOM 2025 O O . THR A 1 250 ? 4.932 8.816 -10.037 1.00 92.56 250 THR A O 1
ATOM 2028 N N . LYS A 1 251 ? 5.633 6.674 -10.003 1.00 90.81 251 LYS A N 1
ATOM 2029 C CA . LYS A 1 251 ? 5.586 6.417 -11.438 1.00 90.81 251 LYS A CA 1
ATOM 2030 C C . LYS A 1 251 ? 4.882 5.079 -11.636 1.00 90.81 251 LYS A C 1
ATOM 2032 O O . LYS A 1 251 ? 5.331 4.075 -11.090 1.00 90.81 251 LYS A O 1
ATOM 2037 N N . ILE A 1 252 ? 3.750 5.078 -12.341 1.00 86.81 252 ILE A N 1
ATOM 2038 C CA . ILE A 1 252 ? 3.008 3.851 -12.658 1.00 86.81 252 ILE A CA 1
ATOM 2039 C C . ILE A 1 252 ? 3.347 3.473 -14.094 1.00 86.81 252 ILE A C 1
ATOM 2041 O O . ILE A 1 252 ? 3.104 4.246 -15.016 1.00 86.81 252 ILE A O 1
ATOM 2045 N N . MET A 1 253 ? 3.930 2.290 -14.260 1.00 86.31 253 MET A N 1
ATOM 2046 C CA . MET A 1 253 ? 4.335 1.755 -15.554 1.00 86.31 253 MET A CA 1
ATOM 2047 C C . MET A 1 253 ? 3.200 0.893 -16.118 1.00 86.31 253 MET A C 1
ATOM 2049 O O . MET A 1 253 ? 2.810 -0.094 -15.493 1.00 86.31 253 MET A O 1
ATOM 2053 N N . THR A 1 254 ? 2.663 1.262 -17.280 1.00 83.06 254 THR A N 1
ATOM 2054 C CA . THR A 1 254 ? 1.658 0.490 -18.025 1.00 83.06 254 THR A CA 1
ATOM 2055 C C . THR A 1 254 ? 2.241 -0.033 -19.337 1.00 83.06 254 THR A C 1
ATOM 2057 O O . THR A 1 254 ? 3.295 0.416 -19.791 1.00 83.06 254 THR A O 1
ATOM 2060 N N . ASN A 1 255 ? 1.543 -0.962 -19.996 1.00 83.31 255 ASN A N 1
ATOM 2061 C CA . ASN A 1 255 ? 1.963 -1.452 -21.313 1.00 83.31 255 ASN A CA 1
ATOM 2062 C C . ASN A 1 255 ? 2.095 -0.316 -22.335 1.00 83.31 255 ASN A C 1
ATOM 2064 O O . ASN A 1 255 ? 2.968 -0.355 -23.203 1.00 83.31 255 ASN A O 1
ATOM 2068 N N . GLU A 1 256 ? 1.236 0.694 -22.229 1.00 83.69 256 GLU A N 1
ATOM 2069 C CA . GLU A 1 256 ? 1.235 1.875 -23.080 1.00 83.69 256 GLU A CA 1
ATOM 2070 C C . GLU A 1 256 ? 2.422 2.790 -22.759 1.00 83.69 256 GLU A C 1
ATOM 2072 O O . GLU A 1 256 ? 3.131 3.197 -23.681 1.00 83.69 256 GLU A O 1
ATOM 2077 N N . THR A 1 257 ? 2.686 3.086 -21.477 1.00 84.94 257 THR A N 1
ATOM 2078 C CA . THR A 1 257 ? 3.796 3.980 -21.096 1.00 84.94 257 THR A CA 1
ATOM 2079 C C . THR A 1 257 ? 5.154 3.353 -21.383 1.00 84.94 257 THR A C 1
ATOM 2081 O O . THR A 1 257 ? 6.067 4.048 -21.830 1.00 84.94 257 THR A O 1
ATOM 2084 N N . GLU A 1 258 ? 5.287 2.045 -21.164 1.00 88.00 258 GLU A N 1
ATOM 2085 C CA . GLU A 1 258 ? 6.500 1.269 -21.440 1.00 88.00 258 GLU A CA 1
ATOM 2086 C C . GLU A 1 258 ? 6.610 0.837 -22.910 1.00 88.00 258 GLU A C 1
ATOM 2088 O O . GLU A 1 258 ? 7.610 0.236 -23.307 1.00 88.00 258 GLU A O 1
ATOM 2093 N N . LYS A 1 259 ? 5.593 1.142 -23.731 1.00 90.62 259 LYS A N 1
ATOM 2094 C CA . LYS A 1 259 ? 5.506 0.792 -25.155 1.00 90.62 259 LYS A CA 1
ATOM 2095 C C . LYS A 1 259 ? 5.750 -0.696 -25.419 1.00 90.62 259 LYS A C 1
ATOM 2097 O O . LYS A 1 259 ? 6.405 -1.056 -26.392 1.00 90.62 259 LYS A O 1
ATOM 2102 N N . CYS A 1 260 ? 5.201 -1.583 -24.591 1.00 88.81 260 CYS A N 1
ATOM 2103 C CA . CYS A 1 260 ? 5.502 -3.018 -24.662 1.00 88.81 260 CYS A CA 1
ATOM 2104 C C . CYS A 1 260 ? 5.083 -3.699 -25.978 1.00 88.81 260 CYS A C 1
ATOM 2106 O O . CYS A 1 260 ? 5.574 -4.784 -26.285 1.00 88.81 260 CYS A O 1
ATOM 2108 N N . HIS A 1 261 ? 4.215 -3.066 -26.774 1.00 90.38 261 HIS A N 1
ATOM 2109 C CA . HIS A 1 261 ? 3.821 -3.535 -28.107 1.00 90.38 261 HIS A CA 1
ATOM 2110 C C . HIS A 1 261 ? 4.708 -3.003 -29.251 1.00 90.38 261 HIS A C 1
ATOM 2112 O O . HIS A 1 261 ? 4.584 -3.474 -30.380 1.00 90.38 261 HIS A O 1
ATOM 2118 N N . ASP A 1 262 ? 5.600 -2.044 -28.984 1.00 90.56 262 ASP A N 1
ATOM 2119 C CA . ASP A 1 262 ? 6.527 -1.471 -29.963 1.00 90.56 262 ASP A CA 1
ATOM 2120 C C . ASP A 1 262 ? 7.899 -2.147 -29.843 1.00 90.56 262 ASP A C 1
ATOM 2122 O O . ASP A 1 262 ? 8.650 -1.922 -28.897 1.00 90.56 262 ASP A O 1
ATOM 2126 N N . ASN A 1 263 ? 8.264 -2.969 -30.826 1.00 87.19 263 ASN A N 1
ATOM 2127 C CA . ASN A 1 263 ? 9.529 -3.704 -30.790 1.00 87.19 263 ASN A CA 1
ATOM 2128 C C . ASN A 1 263 ? 10.782 -2.815 -30.812 1.00 87.19 263 ASN A C 1
ATOM 2130 O O . ASN A 1 263 ? 11.838 -3.289 -30.398 1.00 87.19 263 ASN A O 1
ATOM 2134 N N . LEU A 1 264 ? 10.682 -1.572 -31.291 1.00 87.75 264 LEU A N 1
ATOM 2135 C CA . LEU A 1 264 ? 11.817 -0.655 -31.406 1.00 87.75 264 LEU A CA 1
ATOM 2136 C C . LEU A 1 264 ? 11.986 0.205 -30.154 1.00 87.75 264 LEU A C 1
ATOM 2138 O O . LEU A 1 264 ? 13.113 0.478 -29.752 1.00 87.75 264 LEU A O 1
ATOM 2142 N N . ASN A 1 265 ? 10.875 0.622 -29.543 1.00 88.00 265 ASN A N 1
ATOM 2143 C CA . ASN A 1 265 ? 10.881 1.582 -28.436 1.00 88.00 265 ASN A CA 1
ATOM 2144 C C . ASN A 1 265 ? 10.399 1.007 -27.098 1.00 88.00 265 ASN A C 1
ATOM 2146 O O . ASN A 1 265 ? 10.210 1.783 -26.157 1.00 88.00 265 ASN A O 1
ATOM 2150 N N . LYS A 1 266 ? 10.156 -0.306 -26.999 1.00 90.88 266 LYS A N 1
ATOM 2151 C CA . LYS A 1 266 ? 9.770 -0.931 -25.730 1.00 90.88 266 LYS A CA 1
ATOM 2152 C C . LYS A 1 266 ? 10.851 -0.759 -24.673 1.00 90.88 266 LYS A C 1
ATOM 2154 O O . LYS A 1 266 ? 12.043 -0.934 -24.925 1.00 90.88 266 LYS A O 1
ATOM 2159 N N . SER A 1 267 ? 10.400 -0.492 -23.461 1.00 90.00 267 SER A N 1
ATOM 2160 C CA . SER A 1 267 ? 11.234 -0.484 -22.271 1.00 90.00 267 SER A CA 1
ATOM 2161 C C . SER A 1 267 ? 11.762 -1.879 -21.938 1.00 90.00 267 SER A C 1
ATOM 2163 O O . SER A 1 267 ? 11.116 -2.900 -22.202 1.00 90.00 267 SER A O 1
ATOM 2165 N N . ALA A 1 268 ? 12.923 -1.933 -21.283 1.00 91.44 268 ALA A N 1
ATOM 2166 C CA . ALA A 1 268 ? 13.481 -3.177 -20.760 1.00 91.44 268 ALA A CA 1
ATOM 2167 C C . ALA A 1 268 ? 12.574 -3.815 -19.689 1.00 91.44 268 ALA A C 1
ATOM 2169 O O . ALA A 1 268 ? 12.564 -5.038 -19.545 1.00 91.44 268 ALA A O 1
ATOM 2170 N N . PHE A 1 269 ? 11.726 -3.021 -19.020 1.00 90.31 269 PHE A N 1
ATOM 2171 C CA . PHE A 1 269 ? 10.717 -3.526 -18.087 1.00 90.31 269 PHE A CA 1
ATOM 2172 C C . PHE A 1 269 ? 9.648 -4.410 -18.747 1.00 90.31 269 PHE A C 1
ATOM 2174 O O . PHE A 1 269 ? 8.975 -5.152 -18.036 1.00 90.31 269 PHE A O 1
ATOM 2181 N N . CYS A 1 270 ? 9.506 -4.398 -20.078 1.00 90.75 270 CYS A N 1
ATOM 2182 C CA . CYS A 1 270 ? 8.575 -5.270 -20.802 1.00 90.75 270 CYS A CA 1
ATOM 2183 C C . CYS A 1 270 ? 9.096 -6.707 -20.986 1.00 90.75 270 CYS A C 1
ATOM 2185 O O . CYS A 1 270 ? 8.360 -7.564 -21.477 1.00 90.75 270 CYS A O 1
ATOM 2187 N N . GLN A 1 271 ? 10.358 -6.998 -20.644 1.00 89.12 271 GLN A N 1
ATOM 2188 C CA . GLN A 1 271 ? 10.904 -8.349 -20.784 1.00 89.12 271 GLN A CA 1
ATOM 2189 C C . GLN A 1 271 ? 10.255 -9.298 -19.760 1.00 89.12 271 GLN A C 1
ATOM 2191 O O . GLN A 1 271 ? 10.279 -8.998 -18.564 1.00 89.12 271 GLN A O 1
ATOM 2196 N N . PRO A 1 272 ? 9.652 -10.428 -20.174 1.00 82.81 272 PRO A N 1
ATOM 2197 C CA . PRO A 1 272 ? 8.947 -11.316 -19.248 1.00 82.81 272 PRO A CA 1
ATOM 2198 C C . PRO A 1 272 ? 9.905 -12.022 -18.276 1.00 82.81 272 PRO A C 1
ATOM 2200 O O . PRO A 1 272 ? 9.606 -12.093 -17.090 1.00 82.81 272 PRO A O 1
ATOM 2203 N N . GLU A 1 273 ? 11.087 -12.437 -18.737 1.00 86.12 273 GLU A N 1
ATOM 2204 C CA . GLU A 1 273 ? 12.063 -13.224 -17.962 1.00 86.12 273 GLU A CA 1
ATOM 2205 C C . GLU A 1 273 ? 13.271 -12.388 -17.509 1.00 86.12 273 GLU A C 1
ATOM 2207 O O . GLU A 1 273 ? 14.426 -12.739 -17.742 1.00 86.12 273 GLU A O 1
ATOM 2212 N N . ILE A 1 274 ? 13.018 -11.241 -16.880 1.00 88.88 274 ILE A N 1
ATOM 2213 C CA . ILE A 1 274 ? 14.091 -10.423 -16.304 1.00 88.88 274 ILE A CA 1
ATOM 2214 C C . ILE A 1 274 ? 14.559 -11.007 -14.966 1.00 88.88 274 ILE A C 1
ATOM 2216 O O . ILE A 1 274 ? 13.743 -11.342 -14.104 1.00 88.88 274 ILE A O 1
ATOM 2220 N N . SER A 1 275 ? 15.875 -11.116 -14.769 1.00 89.38 275 SER A N 1
ATOM 2221 C CA . SER A 1 275 ? 16.421 -11.534 -13.476 1.00 89.38 275 SER A CA 1
ATOM 2222 C C . SER A 1 275 ? 16.176 -10.457 -12.412 1.00 89.38 275 SER A C 1
ATOM 2224 O O . SER A 1 275 ? 16.083 -9.269 -12.720 1.00 89.38 275 SER A O 1
ATOM 2226 N N . VAL A 1 276 ? 16.105 -10.844 -11.135 1.00 90.44 276 VAL A N 1
ATOM 2227 C CA . VAL A 1 276 ? 15.922 -9.879 -10.032 1.00 90.44 276 VAL A CA 1
ATOM 2228 C C . VAL A 1 276 ? 17.059 -8.846 -9.964 1.00 90.44 276 VAL A C 1
ATOM 2230 O O . VAL A 1 276 ? 16.825 -7.683 -9.638 1.00 90.44 276 VAL A O 1
ATOM 2233 N N . GLY A 1 277 ? 18.285 -9.254 -10.316 1.00 89.94 277 GLY A N 1
ATOM 2234 C CA . GLY A 1 277 ? 19.451 -8.372 -10.370 1.00 89.94 277 GLY A CA 1
ATOM 2235 C C . GLY A 1 277 ? 19.350 -7.356 -11.503 1.00 89.94 277 GLY A C 1
ATOM 2236 O O . GLY A 1 277 ? 19.531 -6.162 -11.268 1.00 89.94 277 GLY A O 1
ATOM 2237 N N . ASP A 1 278 ? 18.984 -7.809 -12.703 1.00 92.50 278 ASP A N 1
ATOM 2238 C CA . ASP A 1 278 ? 18.779 -6.918 -13.849 1.00 92.50 278 ASP A CA 1
ATOM 2239 C C . ASP A 1 278 ? 17.608 -5.964 -13.600 1.00 92.50 278 ASP A C 1
ATOM 2241 O O . ASP A 1 278 ? 17.705 -4.783 -13.916 1.00 92.50 278 ASP A O 1
ATOM 2245 N N . PHE A 1 279 ? 16.534 -6.434 -12.959 1.00 92.56 279 PHE A N 1
ATOM 2246 C CA . PHE A 1 279 ? 15.386 -5.604 -12.596 1.00 92.56 279 PHE A CA 1
ATOM 2247 C C . PHE A 1 279 ? 15.767 -4.481 -11.618 1.00 92.56 279 PHE A C 1
ATOM 2249 O O . PHE A 1 279 ? 15.413 -3.322 -11.844 1.00 92.56 279 PHE A O 1
ATOM 2256 N N . LEU A 1 280 ? 16.541 -4.792 -10.569 1.00 92.12 280 LEU A N 1
ATOM 2257 C CA . LEU A 1 280 ? 17.089 -3.777 -9.659 1.00 92.12 280 LEU A CA 1
ATOM 2258 C C . LEU A 1 280 ? 18.019 -2.803 -10.398 1.00 92.12 280 LEU A C 1
ATOM 2260 O O . LEU A 1 280 ? 17.997 -1.596 -10.137 1.00 92.12 280 LE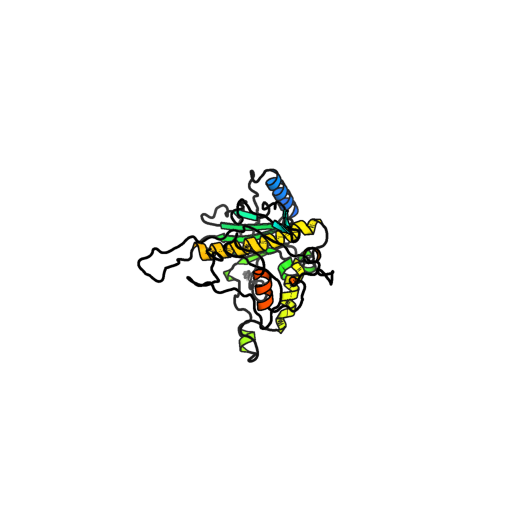U A O 1
ATOM 2264 N N . ASN A 1 281 ? 18.832 -3.317 -11.322 1.00 90.94 281 ASN A N 1
ATOM 2265 C CA . ASN A 1 281 ? 19.739 -2.496 -12.108 1.00 90.94 281 ASN A CA 1
ATOM 2266 C C . ASN A 1 281 ? 18.975 -1.520 -13.014 1.00 90.94 281 ASN A C 1
ATOM 2268 O O . ASN A 1 281 ? 19.342 -0.353 -13.053 1.00 90.94 281 ASN A O 1
ATOM 2272 N N . LEU A 1 282 ? 17.877 -1.942 -13.656 1.00 92.50 282 LEU A N 1
ATOM 2273 C CA . LEU A 1 282 ? 17.031 -1.049 -14.459 1.00 92.50 282 LEU A CA 1
ATOM 2274 C C . LEU A 1 282 ? 16.528 0.149 -13.652 1.00 92.50 282 LEU A C 1
ATOM 2276 O O . LEU A 1 282 ? 16.635 1.277 -14.122 1.00 92.50 282 LEU A O 1
ATOM 2280 N N . ASN A 1 283 ? 16.045 -0.076 -12.426 1.00 90.75 283 ASN A N 1
ATOM 2281 C CA . ASN A 1 283 ? 15.657 1.028 -11.546 1.00 90.75 283 ASN A CA 1
ATOM 2282 C C . ASN A 1 283 ? 16.856 1.927 -11.205 1.00 90.75 283 ASN A C 1
ATOM 2284 O O . ASN A 1 283 ? 16.728 3.143 -11.167 1.00 90.75 283 ASN A O 1
ATOM 2288 N N . SER A 1 284 ? 18.036 1.340 -11.000 1.00 90.25 284 SER A N 1
ATOM 2289 C CA . SER A 1 284 ? 19.262 2.067 -10.634 1.00 90.25 284 SER A CA 1
ATOM 2290 C C . SER A 1 284 ? 19.850 2.919 -11.771 1.00 90.25 284 SER A C 1
ATOM 2292 O O . SER A 1 284 ? 20.728 3.737 -11.510 1.00 90.25 284 SER A O 1
ATOM 2294 N N . LEU A 1 285 ? 19.402 2.729 -13.020 1.00 89.69 285 LEU A N 1
ATOM 2295 C CA . LEU A 1 285 ? 19.820 3.539 -14.172 1.00 89.69 285 LEU A CA 1
ATOM 2296 C C . LEU A 1 285 ? 19.107 4.900 -14.238 1.00 89.69 285 LEU A C 1
ATOM 2298 O O . LEU A 1 285 ? 19.587 5.800 -14.928 1.00 89.69 285 LEU A O 1
ATOM 2302 N N . GLU A 1 286 ? 17.971 5.057 -13.555 1.00 87.12 286 GLU A N 1
ATOM 2303 C CA . GLU A 1 286 ? 17.278 6.343 -13.447 1.00 87.12 286 GLU A CA 1
ATOM 2304 C C . GLU A 1 286 ? 17.956 7.258 -12.408 1.00 87.12 286 GLU A C 1
ATOM 2306 O O . GLU A 1 286 ? 18.654 6.802 -11.502 1.00 87.12 286 GLU A O 1
ATOM 2311 N N . ASN A 1 287 ? 17.756 8.574 -12.541 1.00 87.88 287 ASN A N 1
ATOM 2312 C CA . ASN A 1 287 ? 18.264 9.541 -11.569 1.00 87.88 287 ASN A CA 1
ATOM 2313 C C . ASN A 1 287 ? 17.316 9.639 -10.362 1.00 87.88 287 ASN A C 1
ATOM 2315 O O . ASN A 1 287 ? 16.163 10.051 -10.510 1.00 87.88 287 ASN A O 1
ATOM 2319 N N . HIS A 1 288 ? 17.843 9.323 -9.176 1.00 90.25 288 HIS A N 1
ATOM 2320 C CA . HIS A 1 288 ? 17.121 9.346 -7.901 1.00 90.25 288 HIS A CA 1
ATOM 2321 C C . HIS A 1 288 ? 17.709 10.320 -6.872 1.00 90.25 288 HIS A C 1
ATOM 2323 O O . HIS A 1 288 ? 17.362 10.224 -5.700 1.00 90.25 288 HIS A O 1
ATOM 2329 N N . ASP A 1 289 ? 18.568 11.261 -7.279 1.00 88.69 289 ASP A N 1
ATOM 2330 C CA . ASP A 1 289 ? 19.291 12.171 -6.369 1.00 88.69 289 ASP A CA 1
ATOM 2331 C C . ASP A 1 289 ? 18.359 13.059 -5.520 1.00 88.69 289 ASP A C 1
ATOM 2333 O O . ASP A 1 289 ? 18.733 13.538 -4.452 1.00 88.69 289 ASP A O 1
ATOM 2337 N N . GLU A 1 290 ? 17.121 13.267 -5.975 1.00 89.19 290 GLU A N 1
ATOM 2338 C CA . GLU A 1 290 ? 16.097 14.028 -5.251 1.00 89.19 290 GLU A CA 1
ATOM 2339 C C . GLU A 1 290 ? 15.461 13.253 -4.080 1.00 89.19 290 GLU A C 1
ATOM 2341 O O . GLU A 1 290 ? 14.651 13.825 -3.345 1.00 89.19 290 GLU A O 1
ATOM 2346 N N . PHE A 1 291 ? 15.783 11.965 -3.909 1.00 89.94 291 PHE A N 1
ATOM 2347 C CA . PHE A 1 291 ? 15.143 11.069 -2.946 1.00 89.94 291 PHE A CA 1
ATOM 2348 C C . PHE A 1 291 ? 16.157 10.335 -2.074 1.00 89.94 291 PHE A C 1
ATOM 2350 O O . PHE A 1 291 ? 17.236 9.957 -2.517 1.00 89.94 291 PHE A O 1
ATOM 2357 N N . CYS A 1 292 ? 15.761 10.023 -0.839 1.00 91.19 292 CYS A N 1
ATOM 2358 C CA . CYS A 1 292 ? 16.559 9.143 0.015 1.00 91.19 292 CYS A CA 1
ATOM 2359 C C . CYS A 1 292 ? 16.570 7.697 -0.519 1.00 91.19 292 CYS A C 1
ATOM 2361 O O . CYS A 1 292 ? 17.580 7.000 -0.503 1.00 91.19 292 CYS A O 1
ATOM 2363 N N . LEU A 1 293 ? 15.418 7.209 -0.984 1.00 92.38 293 LEU A N 1
ATOM 2364 C CA . LEU A 1 293 ? 15.261 5.841 -1.468 1.00 92.38 293 LEU A CA 1
ATOM 2365 C C . LEU A 1 293 ? 14.314 5.812 -2.665 1.00 92.38 293 LEU A C 1
ATOM 2367 O O . LEU A 1 293 ? 13.306 6.519 -2.680 1.00 92.38 293 LEU A O 1
ATOM 2371 N N . ALA A 1 294 ? 14.608 4.931 -3.619 1.00 92.69 294 ALA A N 1
ATOM 2372 C CA . ALA A 1 294 ? 13.762 4.647 -4.769 1.00 92.69 294 ALA A CA 1
ATOM 2373 C C . ALA A 1 294 ? 13.473 3.145 -4.841 1.00 92.69 294 ALA A C 1
ATOM 2375 O O . ALA A 1 294 ? 14.393 2.325 -4.860 1.00 92.69 294 ALA A O 1
ATOM 2376 N N . TYR A 1 295 ? 12.190 2.791 -4.887 1.00 92.31 295 TYR A N 1
ATOM 2377 C CA . TYR A 1 295 ? 11.713 1.410 -4.927 1.00 92.31 295 TYR A CA 1
ATOM 2378 C C . TYR A 1 295 ? 10.901 1.161 -6.194 1.00 92.31 295 TYR A C 1
ATOM 2380 O O . TYR A 1 295 ? 10.119 2.013 -6.616 1.00 92.31 295 TYR A O 1
ATOM 2388 N N . THR A 1 296 ? 11.023 -0.046 -6.744 1.00 91.81 296 THR A N 1
ATOM 2389 C CA . THR A 1 296 ? 10.171 -0.526 -7.834 1.00 91.81 296 THR A CA 1
ATOM 2390 C C . THR A 1 296 ? 9.407 -1.752 -7.365 1.00 91.81 296 THR A C 1
ATOM 2392 O O . THR A 1 296 ? 9.999 -2.792 -7.084 1.00 91.81 296 THR A O 1
ATOM 2395 N N . PHE A 1 297 ? 8.085 -1.629 -7.291 1.00 90.06 297 PHE A N 1
ATOM 2396 C CA . PHE A 1 297 ? 7.198 -2.745 -6.979 1.00 90.06 297 PHE A CA 1
ATOM 2397 C C . PHE A 1 297 ? 6.874 -3.529 -8.249 1.00 90.06 297 PHE A C 1
ATOM 2399 O O . PHE A 1 297 ? 6.698 -2.953 -9.324 1.00 90.06 297 PHE A O 1
ATOM 2406 N N . THR A 1 298 ? 6.787 -4.851 -8.130 1.00 86.38 298 THR A N 1
ATOM 2407 C CA . THR A 1 298 ? 6.421 -5.725 -9.242 1.00 86.38 298 THR A CA 1
ATOM 2408 C C . THR A 1 298 ? 5.753 -6.996 -8.737 1.00 86.38 298 THR A C 1
ATOM 2410 O O . THR A 1 298 ? 6.010 -7.434 -7.620 1.00 86.38 298 THR A O 1
ATOM 2413 N N . TYR A 1 299 ? 4.923 -7.599 -9.583 1.00 82.12 299 TYR A N 1
ATOM 2414 C CA . TYR A 1 299 ? 4.278 -8.892 -9.347 1.00 82.12 299 TYR A CA 1
ATOM 2415 C C . TYR A 1 299 ? 4.966 -10.000 -10.158 1.00 82.12 299 TYR A C 1
ATOM 2417 O O . TYR A 1 299 ? 4.325 -10.887 -10.717 1.00 82.12 299 TYR A O 1
ATOM 2425 N N . ARG A 1 300 ? 6.291 -9.896 -10.298 1.00 82.50 300 ARG A N 1
ATOM 2426 C CA . ARG A 1 300 ? 7.110 -10.875 -11.014 1.00 82.50 300 ARG A CA 1
ATOM 2427 C C . ARG A 1 300 ? 7.490 -12.015 -10.090 1.00 82.50 300 ARG A C 1
ATOM 2429 O O . ARG A 1 300 ? 7.900 -11.799 -8.954 1.00 82.50 300 ARG A O 1
ATOM 2436 N N . ASP A 1 301 ? 7.416 -13.216 -10.637 1.00 78.31 301 ASP A N 1
ATOM 2437 C CA . ASP A 1 301 ? 7.948 -14.416 -10.015 1.00 78.31 301 ASP A CA 1
ATOM 2438 C C . ASP A 1 301 ? 9.426 -14.560 -10.393 1.00 78.31 301 ASP A C 1
ATOM 2440 O O . ASP A 1 301 ? 9.770 -14.943 -11.514 1.00 78.31 301 ASP A O 1
ATOM 2444 N N . PHE A 1 302 ? 10.313 -14.166 -9.481 1.00 82.44 302 PHE A N 1
ATOM 2445 C CA . PHE A 1 302 ? 11.750 -14.284 -9.694 1.00 82.44 302 PHE A CA 1
ATOM 2446 C C . PHE A 1 302 ? 12.263 -15.673 -9.308 1.00 82.44 302 PHE A C 1
ATOM 2448 O O . PHE A 1 302 ? 11.807 -16.302 -8.351 1.00 82.44 302 PHE A O 1
ATOM 2455 N N . ALA A 1 303 ? 13.306 -16.116 -10.015 1.00 77.94 303 ALA A N 1
ATOM 2456 C CA . ALA A 1 303 ? 13.948 -17.402 -9.776 1.00 77.94 303 ALA A CA 1
ATOM 2457 C C . ALA A 1 303 ? 14.326 -17.616 -8.299 1.00 77.94 303 ALA A C 1
ATOM 2459 O O . ALA A 1 303 ? 14.705 -16.685 -7.577 1.00 77.94 303 ALA A O 1
ATOM 2460 N N . LYS A 1 304 ? 14.255 -18.884 -7.873 1.00 74.25 304 LYS A N 1
ATOM 2461 C CA . LYS A 1 304 ? 14.518 -19.325 -6.491 1.00 74.25 304 LYS A CA 1
ATOM 2462 C C . LYS A 1 304 ? 13.638 -18.625 -5.449 1.00 74.25 304 LYS A C 1
ATOM 2464 O O . LYS A 1 304 ? 14.040 -18.519 -4.292 1.00 74.25 304 LYS A O 1
ATOM 2469 N N . SER A 1 305 ? 12.451 -18.171 -5.861 1.00 70.69 305 SER A N 1
ATOM 2470 C CA . SER A 1 305 ? 11.453 -17.578 -4.966 1.00 70.69 305 SER A CA 1
ATOM 2471 C C . SER A 1 305 ? 11.945 -16.291 -4.302 1.00 70.69 305 SER A C 1
ATOM 2473 O O . SER A 1 305 ? 11.684 -16.028 -3.128 1.00 70.69 305 SER A O 1
ATOM 2475 N N . THR A 1 306 ? 12.719 -15.500 -5.045 1.00 74.38 306 THR A N 1
ATOM 2476 C CA . THR A 1 306 ? 13.268 -14.241 -4.538 1.00 74.38 306 THR A CA 1
ATOM 2477 C C . THR A 1 306 ? 12.164 -13.183 -4.492 1.00 74.38 306 THR A C 1
ATOM 2479 O O . THR A 1 306 ? 11.653 -12.788 -5.534 1.00 74.38 306 THR A O 1
ATOM 2482 N N . LEU A 1 307 ? 11.815 -12.691 -3.299 1.00 78.69 307 LEU A N 1
ATOM 2483 C CA . LEU A 1 307 ? 10.735 -11.702 -3.113 1.00 78.69 307 LEU A CA 1
ATOM 2484 C C . LEU A 1 307 ? 11.166 -10.251 -3.383 1.00 78.69 307 LEU A C 1
ATOM 2486 O O . LEU A 1 307 ? 10.327 -9.379 -3.586 1.00 78.69 307 LEU A O 1
ATOM 2490 N N . GLY A 1 308 ? 12.468 -9.975 -3.376 1.00 85.56 308 GLY A N 1
ATOM 2491 C CA . GLY A 1 308 ? 13.006 -8.642 -3.618 1.00 85.56 308 GLY A CA 1
ATOM 2492 C C . GLY A 1 308 ? 14.524 -8.600 -3.495 1.00 85.56 308 GLY A C 1
ATOM 2493 O O . GLY A 1 308 ? 15.154 -9.558 -3.045 1.00 85.56 308 GLY A O 1
ATOM 2494 N N . LEU A 1 309 ? 15.110 -7.477 -3.905 1.00 88.94 309 LEU A N 1
ATOM 2495 C CA . LEU A 1 309 ? 16.545 -7.222 -3.828 1.00 88.94 309 LEU A CA 1
ATOM 2496 C C . LEU A 1 309 ? 16.789 -5.733 -3.569 1.00 88.94 309 LEU A C 1
ATOM 2498 O O . LEU A 1 309 ? 16.048 -4.884 -4.062 1.00 88.94 309 LEU A O 1
ATOM 2502 N N . SER A 1 310 ? 17.835 -5.416 -2.813 1.00 90.06 310 SER A N 1
ATOM 2503 C CA . SER A 1 310 ? 18.260 -4.042 -2.555 1.00 90.06 310 SER A CA 1
ATOM 2504 C C . SER A 1 310 ? 19.781 -3.931 -2.518 1.00 90.06 310 SER A C 1
ATOM 2506 O O . SER A 1 310 ? 20.496 -4.904 -2.259 1.00 90.06 310 SER A O 1
ATOM 2508 N N . TRP A 1 311 ? 20.284 -2.723 -2.766 1.00 88.06 311 TRP A N 1
ATOM 2509 C CA . TRP A 1 311 ? 21.684 -2.408 -2.520 1.00 88.06 311 TRP A CA 1
ATOM 2510 C C . TRP A 1 311 ? 21.926 -2.195 -1.022 1.00 88.06 311 TRP A C 1
ATOM 2512 O O . TRP A 1 311 ? 21.184 -1.473 -0.356 1.00 88.06 311 TRP A O 1
ATOM 2522 N N . ILE A 1 312 ? 22.996 -2.787 -0.489 1.00 85.62 312 ILE A N 1
ATOM 2523 C CA . ILE A 1 312 ? 23.356 -2.642 0.926 1.00 85.62 312 ILE A CA 1
ATOM 2524 C C . ILE A 1 312 ? 24.128 -1.335 1.121 1.00 85.62 312 ILE A C 1
ATOM 2526 O O . ILE A 1 312 ? 25.252 -1.186 0.633 1.00 85.62 312 ILE A O 1
ATOM 2530 N N . GLY A 1 313 ? 23.533 -0.406 1.869 1.00 78.38 313 GLY A N 1
ATOM 2531 C CA . GLY A 1 313 ? 24.174 0.852 2.237 1.00 78.38 313 GLY A CA 1
ATOM 2532 C C . GLY A 1 313 ? 25.348 0.654 3.199 1.00 78.38 313 GLY A C 1
ATOM 2533 O O . GLY A 1 313 ? 25.300 -0.199 4.088 1.00 78.38 313 GLY A O 1
ATOM 2534 N N . LYS A 1 314 ? 26.407 1.456 3.047 1.00 77.06 314 LYS A N 1
ATOM 2535 C CA . LYS A 1 314 ? 27.546 1.484 3.984 1.00 77.06 314 LYS A CA 1
ATOM 2536 C C . LYS A 1 314 ? 27.865 2.926 4.393 1.00 77.06 314 LYS A C 1
ATOM 2538 O O . LYS A 1 314 ? 27.759 3.802 3.540 1.00 77.06 314 LYS A O 1
ATOM 2543 N N . PRO A 1 315 ? 28.338 3.180 5.633 1.00 71.56 315 PRO A N 1
ATOM 2544 C CA . PRO A 1 315 ? 28.656 4.535 6.112 1.00 71.56 315 PRO A CA 1
ATOM 2545 C C . PRO A 1 315 ? 29.634 5.332 5.233 1.00 71.56 315 PRO A C 1
ATOM 2547 O O . PRO A 1 315 ? 29.642 6.554 5.275 1.00 71.56 315 PRO A O 1
ATOM 2550 N N . SER A 1 316 ? 30.465 4.646 4.446 1.00 66.88 316 SER A N 1
ATOM 2551 C CA . SER A 1 316 ? 31.457 5.247 3.540 1.00 66.88 316 SER A CA 1
ATOM 2552 C C . SER A 1 316 ? 31.396 4.618 2.140 1.00 66.88 316 SER A C 1
ATOM 2554 O O . SER A 1 316 ? 32.401 4.542 1.439 1.00 66.88 316 SER A O 1
ATOM 2556 N N . GLY A 1 317 ? 30.239 4.056 1.771 1.00 57.06 317 GLY A N 1
ATOM 2557 C CA . GLY A 1 317 ? 30.041 3.351 0.505 1.00 57.06 317 GLY A CA 1
ATOM 2558 C C . GLY A 1 317 ? 29.466 4.235 -0.598 1.00 57.06 317 GLY A C 1
ATOM 2559 O O . GLY A 1 317 ? 28.837 5.252 -0.334 1.00 57.06 317 GLY A O 1
ATOM 2560 N N . ILE A 1 318 ? 29.624 3.781 -1.845 1.00 57.72 318 ILE A N 1
ATOM 2561 C CA . ILE A 1 318 ? 29.008 4.390 -3.040 1.00 57.72 318 ILE A CA 1
ATOM 2562 C C . ILE A 1 318 ? 27.469 4.296 -2.986 1.00 57.72 318 ILE A C 1
ATOM 2564 O O . ILE A 1 318 ? 26.774 5.100 -3.598 1.00 57.72 318 ILE A O 1
ATOM 2568 N N . VAL A 1 319 ? 26.942 3.329 -2.227 1.00 58.66 319 VAL A N 1
ATOM 2569 C CA . VAL A 1 319 ? 25.515 3.159 -1.942 1.00 58.66 319 VAL A CA 1
ATOM 2570 C C . VAL A 1 319 ? 25.241 3.632 -0.515 1.00 58.66 319 VAL A C 1
ATOM 2572 O O . VAL A 1 319 ? 25.827 3.112 0.441 1.00 58.66 319 VAL A O 1
ATOM 2575 N N . SER A 1 320 ? 24.318 4.582 -0.371 1.00 59.97 320 SER A N 1
ATOM 2576 C CA . SER A 1 320 ? 23.826 5.089 0.912 1.00 59.97 320 SER A CA 1
ATOM 2577 C C . SER A 1 320 ? 22.327 5.418 0.826 1.00 59.97 320 SER A C 1
ATOM 2579 O O . SER A 1 320 ? 21.774 5.495 -0.268 1.00 59.97 320 SER A O 1
ATOM 2581 N N . ILE A 1 321 ? 21.683 5.643 1.978 1.00 63.59 321 ILE A N 1
ATOM 2582 C CA . ILE A 1 321 ? 20.289 6.133 2.075 1.00 63.59 321 ILE A CA 1
ATOM 2583 C C . ILE A 1 321 ? 20.154 7.580 1.547 1.00 63.59 321 ILE A C 1
ATOM 2585 O O . ILE A 1 321 ? 19.057 8.104 1.461 1.00 63.59 321 ILE A O 1
ATOM 2589 N N . PHE A 1 322 ? 21.248 8.263 1.209 1.00 57.31 322 PHE A N 1
ATOM 2590 C CA . PHE A 1 322 ? 21.234 9.665 0.778 1.00 57.31 322 PHE A CA 1
ATOM 2591 C C . PHE A 1 322 ? 21.867 9.871 -0.603 1.00 57.31 322 PHE A C 1
ATOM 2593 O O . PHE A 1 322 ? 22.370 10.951 -0.894 1.00 57.31 322 PHE A O 1
ATOM 2600 N N . GLY A 1 323 ? 21.865 8.838 -1.455 1.00 54.91 323 GLY A N 1
ATOM 2601 C CA . GLY A 1 323 ? 22.509 8.916 -2.767 1.00 54.91 323 GLY A CA 1
ATOM 2602 C C . GLY A 1 323 ? 24.000 9.261 -2.654 1.00 54.91 323 GLY A C 1
ATOM 2603 O O . GLY A 1 323 ? 24.628 9.046 -1.608 1.00 54.91 323 GLY A O 1
ATOM 2604 N N . LYS A 1 324 ? 24.597 9.769 -3.736 1.00 50.19 324 LYS A N 1
ATOM 2605 C CA . LYS A 1 324 ? 25.961 10.311 -3.687 1.00 50.19 324 LYS A CA 1
ATOM 2606 C C . LYS A 1 324 ? 25.935 11.635 -2.920 1.00 50.19 324 LYS A C 1
ATOM 2608 O O . LYS A 1 324 ? 25.430 12.631 -3.425 1.00 50.19 324 LYS A O 1
ATOM 2613 N N . LEU A 1 325 ? 26.533 11.655 -1.729 1.00 33.72 325 LEU A N 1
ATOM 2614 C CA . LEU A 1 325 ? 27.005 12.901 -1.124 1.00 33.72 325 LEU A CA 1
ATOM 2615 C C . LEU A 1 325 ? 28.097 13.452 -2.052 1.00 33.72 325 LEU A C 1
ATOM 2617 O O . LEU A 1 325 ? 29.175 12.862 -2.138 1.00 33.72 325 LEU A O 1
ATOM 2621 N N . HIS A 1 326 ? 27.769 14.492 -2.818 1.00 34.16 326 HIS A N 1
ATOM 2622 C CA . HIS A 1 326 ? 28.730 15.220 -3.645 1.00 34.16 326 HIS A CA 1
ATOM 2623 C C . HIS A 1 326 ? 29.735 16.001 -2.802 1.00 34.16 326 HIS A C 1
ATOM 2625 O O . HIS A 1 326 ? 29.318 16.572 -1.767 1.00 34.16 326 HIS A O 1
#

InterPro domains:
  IPR024079 Metallopeptidase, catalytic domain superfamily [G3DSA:3.40.390.10] (193-322)
  IPR051489 Disintegrin and Metalloproteinase Domain-Containing [PTHR45702] (206-317)

Mean predicted aligned error: 11.02 Å

Foldseek 3Di:
DDDDDDDDPDPPPPPPPPPADCLDLFQSHWDFWADPLVVLVVLLVVCLVVVNPDFSFDFTQDPNFTFGFGADDPQADPQAWEAFLVRDTDDDDPSQWGWGAGPPQPPKIWTWGQFSSATWTWIDGPPPFIKTKAFSCLRLNDVRCVVDPGGIIIGTPVSTDPCSCVVVQVVDPPAQPQDDPVCVVVLLVSVVRLQDDDDPSVVSRSVRVVVRVVRRVQVVVQVPQQADWAQDPPNVDDIDHHDHHHRRYHYDDDCVRQVLVDPVRHHPVSDQQDALVNVQVSQVVDDDQVALDDDDDDPHQHPSRDPHDDDDADPPDCDGSNHDPD

Organism: Magallana gigas (NCBI:txid29159)

pLDDT: mean 77.59, std 15.43, range [32.56, 93.62]